Protein AF-A0A914U4P4-F1 (afdb_monomer_lite)

Foldseek 3Di:
DPDCCDPPQVQKFKDWQCQVDVPSVQWDADRVPRDIDGRDDDPDPPDDKDKIKMFIDSDPDDDPVNSPVDDDDPPDPRMDMDIDDPDDCPPPWDWDQDLPPRDIDTPPCCLVPDFFKDWDWDWDADPVPRHTPDIDIDIDGDDDLQFKKKWKAQAAQVVCVVCVVVLQVLLQVLLQVPDPAGKGKDWDRKDADPDPPGRMIMIITFIDGPGGTDTSVVRCVSQDPPPDDRPSSVVSCVVRRGPDMGGSPPCPDDPDPPPDPPDDPVRVVVVVVVVVVVVVVVVVVVVVVVVVVVVVVVVVVVVVVVVPPDDDDPPDDDDDDDDDDD

pLDDT: mean 78.64, std 16.79, range [34.81, 97.69]

Radius of gyration: 44.56 Å; chains: 1; bounding box: 112×74×159 Å

Sequence (326 aa):
AYDADSEPFNNVYYYLLPNCNPETDHYEIDKITGEIYELKSNEISRKSGQVLCVLTSSIPDLSSETLRQTDYDKTNSSMTRFKKDKGISKPNINVFVDPNTAAIRIDPEIIEAPEGIYEIDIQSFYLSNGRHAGNIISQIHRVNDDKKLKFVFDYPLEELGMRIEDFKKSLEEILSANSSGVIRPVFSAPEQYKDKNRRRSAVCFHLAKPNELISLNDSIKLTATKMNSNEKLMSLYQQFEVINIDSCKSEIHLSTTAAASTFSTNTILIVSGILIAILLLFSCIAYTCFVTRYREFLKKQNQKLRDSKPPIEPFSIPQFIDHRRI

Secondary structure (DSSP, 8-state):
---TTSTTTT--EEEE-GGG-TTGGGEEE-TTT--EEE----TT---S--EEEEEEESSSS--HHHHHH----TT-TTEEEEE-----------EEE-TTT--EEE-GGGGGSPSEEEEEEEEEE-TTT--EEEEEEEEEEE--GGG-EEEEESS-HHHHHHHHHHHHHHHHHHHHHTSSS--EEEE---EE---TTS--EEEEEEEEETTEEPPHHHHHHHH-TTSS--HHHHHHHHHTTEEEEEE-----S----SS-----HHHHHHHHHHHHHHHHHHHHHHHHHHHHHHHHHHHHHHHHHHHTPPP---------------

Structure (mmCIF, N/CA/C/O backbone):
data_AF-A0A914U4P4-F1
#
_entry.id   AF-A0A914U4P4-F1
#
loop_
_atom_site.group_PDB
_atom_site.id
_atom_site.type_symbol
_atom_site.label_atom_id
_atom_site.label_alt_id
_atom_site.label_comp_id
_atom_site.label_asym_id
_atom_site.label_entity_id
_atom_site.label_seq_id
_atom_site.pdbx_PDB_ins_code
_atom_site.Cartn_x
_atom_site.Cartn_y
_atom_site.Cartn_z
_atom_site.occupancy
_atom_site.B_iso_or_equiv
_atom_site.auth_seq_id
_atom_site.auth_comp_id
_atom_site.auth_asym_id
_atom_site.auth_atom_id
_atom_site.pdbx_PDB_model_num
ATOM 1 N N . ALA A 1 1 ? 25.482 -39.492 -42.226 1.00 44.19 1 ALA A N 1
ATOM 2 C CA . ALA A 1 1 ? 25.995 -38.363 -41.432 1.00 44.19 1 ALA A CA 1
ATOM 3 C C . ALA A 1 1 ? 25.703 -38.692 -39.979 1.00 44.19 1 ALA A C 1
ATOM 5 O O . ALA A 1 1 ? 24.587 -39.117 -39.713 1.00 44.19 1 ALA A O 1
ATOM 6 N N . TYR A 1 2 ? 26.705 -38.629 -39.101 1.00 41.50 2 TYR A N 1
ATOM 7 C CA . TYR A 1 2 ? 26.477 -38.717 -37.658 1.00 41.50 2 TYR A CA 1
ATOM 8 C C . TYR A 1 2 ? 25.770 -37.427 -37.246 1.00 41.50 2 TYR A C 1
ATOM 10 O O . TYR A 1 2 ? 26.302 -36.347 -37.499 1.00 41.50 2 TYR A O 1
ATOM 18 N N . ASP A 1 3 ? 24.557 -37.550 -36.721 1.00 41.78 3 ASP A N 1
ATOM 19 C CA . ASP A 1 3 ? 23.822 -36.431 -36.149 1.00 41.78 3 ASP A CA 1
ATOM 20 C C . ASP A 1 3 ? 24.464 -36.098 -34.797 1.00 41.78 3 ASP A C 1
ATOM 22 O O . ASP A 1 3 ? 24.485 -36.937 -33.891 1.00 41.78 3 ASP A O 1
ATOM 26 N N . ALA A 1 4 ? 25.069 -34.913 -34.710 1.00 53.41 4 ALA A N 1
ATOM 27 C CA . ALA A 1 4 ? 25.750 -34.432 -33.510 1.00 53.41 4 ALA A CA 1
ATOM 28 C C . ALA A 1 4 ? 24.780 -34.225 -32.331 1.00 53.41 4 ALA A C 1
ATOM 30 O O . ALA A 1 4 ? 25.241 -34.143 -31.196 1.00 53.41 4 ALA A O 1
ATOM 31 N N . ASP A 1 5 ? 23.470 -34.245 -32.601 1.00 57.84 5 ASP A N 1
ATOM 32 C CA . ASP A 1 5 ? 22.387 -34.056 -31.636 1.00 57.84 5 ASP A CA 1
ATOM 33 C C . ASP A 1 5 ? 21.746 -35.401 -31.215 1.00 57.84 5 ASP A C 1
ATOM 35 O O . ASP A 1 5 ? 20.605 -35.464 -30.751 1.00 57.84 5 ASP A O 1
ATOM 39 N N . SER A 1 6 ? 22.457 -36.521 -31.396 1.00 52.91 6 SER A N 1
ATOM 40 C CA . SER A 1 6 ? 22.022 -37.839 -30.903 1.00 52.91 6 SER A CA 1
ATOM 41 C C . SER A 1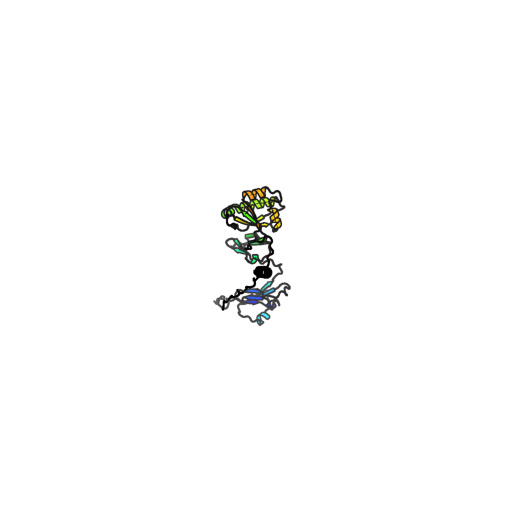 6 ? 22.480 -38.061 -29.457 1.00 52.91 6 SER A C 1
ATOM 43 O O . SER A 1 6 ? 23.588 -37.667 -29.084 1.00 52.91 6 SER A O 1
ATOM 45 N N . GLU A 1 7 ? 21.691 -38.776 -28.644 1.00 51.94 7 GLU A N 1
ATOM 46 C CA . GLU A 1 7 ? 22.181 -39.301 -27.360 1.00 51.94 7 GLU A CA 1
ATOM 47 C C . GLU A 1 7 ? 23.527 -40.037 -27.542 1.00 51.94 7 GLU A C 1
ATOM 49 O O . GLU A 1 7 ? 23.689 -40.792 -28.508 1.00 51.94 7 GLU A O 1
ATOM 54 N N . PRO A 1 8 ? 24.505 -39.841 -26.636 1.00 53.34 8 PRO A N 1
ATOM 55 C CA . PRO A 1 8 ? 24.395 -39.190 -25.323 1.00 53.34 8 PRO A CA 1
ATOM 56 C C . PRO A 1 8 ? 24.711 -37.679 -25.307 1.00 53.34 8 PRO A C 1
ATOM 58 O O . PRO A 1 8 ? 24.751 -37.083 -24.234 1.00 53.34 8 PRO A O 1
ATOM 61 N N . PHE A 1 9 ? 24.950 -37.041 -26.458 1.00 54.88 9 PHE A N 1
ATOM 62 C CA . PHE A 1 9 ? 25.519 -35.684 -26.525 1.00 54.88 9 PHE A CA 1
ATOM 63 C C . PHE A 1 9 ? 24.524 -34.542 -26.254 1.00 54.88 9 PHE A C 1
ATOM 65 O O . PHE A 1 9 ? 24.941 -33.389 -26.172 1.00 54.88 9 PHE A O 1
ATOM 72 N N . ASN A 1 10 ? 23.242 -34.855 -26.032 1.00 62.19 10 ASN A N 1
ATOM 73 C CA . ASN A 1 10 ? 22.203 -33.873 -25.694 1.00 62.19 10 ASN A CA 1
ATOM 74 C C . ASN A 1 10 ? 22.150 -33.493 -24.210 1.00 62.19 10 ASN A C 1
ATOM 76 O O . ASN A 1 10 ? 21.415 -32.577 -23.843 1.00 62.19 10 ASN A O 1
ATOM 80 N N . ASN A 1 11 ? 22.904 -34.179 -23.349 1.00 69.69 11 ASN A N 1
ATOM 81 C CA . ASN A 1 11 ? 22.881 -33.907 -21.918 1.00 69.69 11 ASN A CA 1
ATOM 82 C C . ASN A 1 11 ? 24.040 -32.984 -21.541 1.00 69.69 11 ASN A C 1
ATOM 84 O O . ASN A 1 11 ? 25.203 -33.305 -21.779 1.00 69.69 11 ASN A O 1
ATOM 88 N N . VAL A 1 12 ? 23.719 -31.840 -20.936 1.00 79.06 12 VAL A N 1
ATOM 89 C CA . VAL A 1 12 ? 24.698 -30.899 -20.381 1.00 79.06 12 VAL A CA 1
ATOM 90 C C . VAL A 1 12 ? 24.651 -31.001 -18.862 1.00 79.06 12 VAL A C 1
ATOM 92 O O . VAL A 1 12 ? 23.615 -30.757 -18.252 1.00 79.06 12 VAL A O 1
ATOM 95 N N . TYR A 1 13 ? 25.782 -31.347 -18.256 1.00 82.44 13 TYR A N 1
ATOM 96 C CA . TYR A 1 13 ? 25.954 -31.442 -16.811 1.00 82.44 13 TYR A CA 1
ATOM 97 C C . TYR A 1 13 ? 26.792 -30.271 -16.303 1.00 82.44 13 TYR A C 1
ATOM 99 O O . TYR A 1 13 ? 27.767 -29.868 -16.942 1.00 82.44 13 TYR A O 1
ATOM 107 N N . TYR A 1 14 ? 26.428 -29.751 -15.134 1.00 85.50 14 TYR A N 1
ATOM 108 C CA . TYR A 1 14 ? 27.069 -28.599 -14.506 1.00 85.50 14 TYR A CA 1
ATOM 109 C C . TYR A 1 14 ? 27.846 -29.029 -13.260 1.00 85.50 14 TYR A C 1
ATOM 111 O O . TYR A 1 14 ? 27.333 -29.772 -12.424 1.00 85.50 14 TYR A O 1
ATOM 119 N N . TYR A 1 15 ? 29.076 -28.539 -13.121 1.00 86.75 15 TYR A N 1
ATOM 120 C CA . TYR A 1 15 ? 29.970 -28.875 -12.013 1.00 86.75 15 TYR A CA 1
ATOM 121 C C . TYR A 1 15 ? 30.612 -27.623 -11.421 1.00 86.75 15 TYR A C 1
ATOM 123 O O . TYR A 1 15 ? 31.100 -26.766 -12.158 1.00 86.75 15 TYR A O 1
ATOM 131 N N . LEU A 1 16 ? 30.673 -27.531 -10.090 1.00 87.19 16 LEU A N 1
ATOM 132 C CA . LEU A 1 16 ? 31.463 -26.504 -9.405 1.00 87.19 16 LEU A CA 1
ATOM 133 C C . LEU A 1 16 ? 32.943 -26.881 -9.428 1.00 87.19 16 LEU A C 1
ATOM 135 O O . LEU A 1 16 ? 33.307 -28.013 -9.111 1.00 87.19 16 LEU A O 1
ATOM 139 N N . LEU A 1 17 ? 33.794 -25.918 -9.780 1.00 86.00 17 LEU A N 1
ATOM 140 C CA . LEU A 1 17 ? 35.245 -26.087 -9.765 1.00 86.00 17 LEU A CA 1
ATOM 141 C C . LEU A 1 17 ? 35.817 -25.638 -8.412 1.00 86.00 17 LEU A C 1
ATOM 143 O O . LEU A 1 17 ? 35.896 -24.427 -8.169 1.00 86.00 17 LEU A O 1
ATOM 147 N N . PRO A 1 18 ? 36.269 -26.566 -7.546 1.00 78.69 18 PRO A N 1
ATOM 148 C CA . PRO A 1 18 ? 36.709 -26.230 -6.194 1.00 78.69 18 PRO A CA 1
ATOM 149 C C . PRO A 1 18 ? 37.982 -25.371 -6.158 1.00 78.69 18 PRO A C 1
ATOM 151 O O . PRO A 1 18 ? 38.165 -24.554 -5.259 1.00 78.69 18 PRO A O 1
ATOM 154 N N . ASN A 1 19 ? 38.840 -25.476 -7.177 1.00 77.88 19 ASN A N 1
ATOM 155 C CA . ASN A 1 19 ? 40.105 -24.735 -7.245 1.00 77.88 19 ASN A CA 1
ATOM 156 C C . ASN A 1 19 ? 39.938 -23.239 -7.545 1.00 77.88 19 ASN A C 1
ATOM 158 O O . ASN A 1 19 ? 40.874 -22.461 -7.376 1.00 77.88 19 ASN A O 1
ATOM 162 N N . CYS A 1 20 ? 38.758 -22.812 -7.999 1.00 73.81 20 CYS A N 1
ATOM 163 C CA . CYS A 1 20 ? 38.510 -21.411 -8.328 1.00 73.81 20 CYS A CA 1
ATOM 164 C C . CYS A 1 20 ? 38.365 -20.524 -7.082 1.00 73.81 20 CYS A C 1
ATOM 166 O O . CYS A 1 20 ? 38.704 -19.337 -7.119 1.00 73.81 20 CYS A O 1
ATOM 168 N N . ASN A 1 21 ? 37.864 -21.090 -5.983 1.00 70.75 21 ASN A N 1
ATOM 169 C CA . ASN A 1 21 ? 37.717 -20.415 -4.701 1.00 70.75 21 ASN A CA 1
ATOM 170 C C . ASN A 1 21 ? 37.612 -21.471 -3.582 1.00 70.75 21 ASN A C 1
ATOM 172 O O . ASN A 1 21 ? 36.760 -22.356 -3.686 1.00 70.75 21 ASN A O 1
ATOM 176 N N . PRO A 1 22 ? 38.405 -21.378 -2.498 1.00 62.56 22 PRO A N 1
ATOM 177 C CA . PRO A 1 22 ? 38.317 -22.311 -1.371 1.00 62.56 22 PRO A CA 1
ATOM 178 C C . PRO A 1 22 ? 36.952 -22.321 -0.655 1.00 62.56 22 PRO A C 1
ATOM 180 O O . PRO A 1 22 ? 36.692 -23.239 0.109 1.00 62.56 22 PRO A O 1
ATOM 183 N N . GLU A 1 23 ? 36.071 -21.340 -0.895 1.00 63.94 23 GLU A N 1
ATOM 184 C CA . GLU A 1 23 ? 34.708 -21.286 -0.326 1.00 63.94 23 GLU A CA 1
ATOM 185 C C . GLU A 1 23 ? 33.621 -21.955 -1.202 1.00 63.94 23 GLU A C 1
ATOM 187 O O . GLU A 1 23 ? 32.426 -21.768 -0.974 1.00 63.94 23 GLU A O 1
ATOM 192 N N . THR A 1 24 ? 34.006 -22.720 -2.225 1.00 61.94 24 THR A N 1
ATOM 193 C CA . THR A 1 24 ? 33.074 -23.441 -3.119 1.00 61.94 24 THR A CA 1
ATOM 194 C C . THR A 1 24 ? 32.236 -24.507 -2.411 1.00 61.94 24 THR A C 1
ATOM 196 O O . THR A 1 24 ? 31.136 -24.799 -2.871 1.00 61.94 24 THR A O 1
ATOM 199 N N . ASP A 1 25 ? 32.691 -25.009 -1.260 1.00 65.88 25 ASP A N 1
ATOM 200 C CA . ASP A 1 25 ? 31.989 -26.004 -0.433 1.00 65.88 25 ASP A CA 1
ATOM 201 C C . ASP A 1 25 ? 30.661 -25.491 0.165 1.00 65.88 25 ASP A C 1
ATOM 203 O O . ASP A 1 25 ? 29.884 -26.261 0.727 1.00 65.88 25 ASP A O 1
ATOM 207 N N . HIS A 1 26 ? 30.384 -24.188 0.060 1.00 71.56 26 HIS A N 1
ATOM 208 C CA . HIS A 1 26 ? 29.123 -23.585 0.497 1.00 71.56 26 HIS A CA 1
ATOM 209 C C . HIS A 1 26 ? 28.054 -23.542 -0.592 1.00 71.56 26 HIS A C 1
ATOM 211 O O . HIS A 1 26 ? 27.003 -22.947 -0.370 1.00 71.56 26 HIS A O 1
ATOM 217 N N . TYR A 1 27 ? 28.302 -24.131 -1.759 1.00 76.12 27 TYR A N 1
ATOM 218 C CA . TYR A 1 27 ? 27.395 -24.050 -2.892 1.00 76.12 27 TYR A CA 1
ATOM 219 C C . TYR A 1 27 ? 27.123 -25.428 -3.487 1.00 76.12 27 TYR A C 1
ATOM 221 O O . TYR A 1 27 ? 28.000 -26.287 -3.532 1.00 76.12 27 TYR A O 1
ATOM 229 N N . GLU A 1 28 ? 25.903 -25.621 -3.971 1.00 80.12 28 GLU A N 1
ATOM 230 C CA . GLU A 1 28 ? 25.483 -26.812 -4.704 1.00 80.12 28 GLU A CA 1
ATOM 231 C C . GLU A 1 28 ? 24.822 -26.390 -6.017 1.00 80.12 28 GLU A C 1
ATOM 233 O O . GLU A 1 28 ? 24.199 -25.331 -6.083 1.00 80.12 28 GLU A O 1
ATOM 238 N N . ILE A 1 29 ? 24.982 -27.194 -7.069 1.00 78.81 29 ILE A N 1
ATOM 239 C CA . ILE A 1 29 ? 24.287 -26.991 -8.343 1.00 78.81 29 ILE A CA 1
ATOM 240 C C . ILE A 1 29 ? 23.272 -28.111 -8.513 1.00 78.81 29 ILE A C 1
ATOM 242 O O . ILE A 1 29 ? 23.639 -29.288 -8.445 1.00 78.81 29 ILE A O 1
ATOM 246 N N . ASP A 1 30 ? 22.019 -27.757 -8.780 1.00 73.81 30 ASP A N 1
ATOM 247 C CA . ASP A 1 30 ? 21.035 -28.732 -9.232 1.00 73.81 30 ASP A CA 1
ATOM 248 C C . ASP A 1 30 ? 21.442 -29.244 -10.615 1.00 73.81 30 ASP A C 1
ATOM 250 O O . ASP A 1 30 ? 21.577 -28.505 -11.591 1.00 73.81 30 ASP A O 1
ATOM 254 N N . LYS A 1 31 ? 21.680 -30.553 -10.679 1.00 64.44 31 LYS A N 1
ATOM 255 C CA . LYS A 1 31 ? 22.219 -31.232 -11.859 1.00 64.44 31 LYS A CA 1
ATOM 256 C C . LYS A 1 31 ? 21.252 -31.252 -13.049 1.00 64.44 31 LYS A C 1
ATOM 258 O O . LYS A 1 31 ? 21.687 -31.578 -14.149 1.00 64.44 31 LYS A O 1
ATOM 263 N N . ILE A 1 32 ? 19.969 -30.966 -12.825 1.00 61.66 32 ILE A N 1
ATOM 264 C CA . ILE A 1 32 ? 18.892 -30.972 -13.819 1.00 61.66 32 ILE A CA 1
ATOM 265 C C . ILE A 1 32 ? 18.630 -29.549 -14.319 1.00 61.66 32 ILE A C 1
ATOM 267 O O . ILE A 1 32 ? 18.517 -29.340 -15.525 1.00 61.66 32 ILE A O 1
ATOM 271 N N . THR A 1 33 ? 18.526 -28.573 -13.415 1.00 69.44 33 THR A N 1
ATOM 272 C CA . THR A 1 33 ? 18.166 -27.186 -13.760 1.00 69.44 33 THR A CA 1
ATOM 273 C C . THR A 1 33 ? 19.380 -26.294 -14.016 1.00 69.44 33 THR A C 1
ATOM 275 O O . THR A 1 33 ? 19.262 -25.279 -14.700 1.00 69.44 33 THR A O 1
ATOM 278 N N . GLY A 1 34 ? 20.549 -26.656 -13.478 1.00 65.38 34 GLY A N 1
ATOM 279 C CA . GLY A 1 34 ? 21.745 -25.814 -13.483 1.00 65.38 34 GLY A CA 1
ATOM 280 C C . GLY A 1 34 ? 21.681 -24.648 -12.489 1.00 65.38 34 GLY A C 1
ATOM 281 O O . GLY A 1 34 ? 22.563 -23.786 -12.507 1.00 65.38 34 GLY A O 1
ATOM 282 N N . GLU A 1 35 ? 20.661 -24.595 -11.626 1.00 73.31 35 GLU A N 1
ATOM 283 C CA . GLU A 1 35 ? 20.535 -23.569 -10.589 1.00 73.31 35 GLU A CA 1
ATOM 284 C C . GLU A 1 35 ? 21.564 -23.779 -9.473 1.00 73.31 35 GLU A C 1
ATOM 286 O O . GLU A 1 35 ? 21.835 -24.906 -9.062 1.00 73.31 35 GLU A O 1
ATOM 291 N N . ILE A 1 36 ? 22.140 -22.681 -8.974 1.00 75.56 36 ILE A N 1
ATOM 292 C CA . ILE A 1 36 ? 23.166 -22.696 -7.924 1.00 75.56 36 ILE A CA 1
ATOM 293 C C . ILE A 1 36 ? 22.543 -22.234 -6.606 1.00 75.56 36 ILE A C 1
ATOM 295 O O . ILE A 1 36 ? 22.043 -21.111 -6.520 1.00 75.56 36 ILE A O 1
ATOM 299 N N . TYR A 1 37 ? 22.638 -23.053 -5.562 1.00 78.06 37 TYR A N 1
ATOM 300 C CA . TYR A 1 37 ? 22.127 -22.751 -4.225 1.00 78.06 37 TYR A CA 1
ATOM 301 C C . TYR A 1 37 ? 23.272 -22.567 -3.234 1.00 78.06 37 TYR A C 1
ATOM 303 O O . TYR A 1 37 ? 24.261 -23.295 -3.266 1.00 78.06 37 TYR A O 1
ATOM 311 N N . GLU A 1 38 ? 23.126 -21.600 -2.331 1.00 77.19 38 GLU A N 1
ATOM 312 C CA . GLU A 1 38 ? 24.023 -21.415 -1.188 1.00 77.19 38 GLU A CA 1
ATOM 313 C C . GLU A 1 38 ? 23.544 -22.316 -0.038 1.00 77.19 38 GLU A C 1
ATOM 315 O O . GLU A 1 38 ? 22.431 -22.172 0.475 1.00 77.19 38 GLU A O 1
ATOM 320 N N . LEU A 1 39 ? 24.377 -23.268 0.374 1.00 73.75 39 LEU A N 1
ATOM 321 C CA . LEU A 1 39 ? 24.150 -24.100 1.548 1.00 73.75 39 LEU A CA 1
ATOM 322 C C . LEU A 1 39 ? 24.225 -23.203 2.788 1.00 73.75 39 LEU A C 1
ATOM 324 O O . LEU A 1 39 ? 25.175 -22.435 2.936 1.00 73.75 39 LEU A O 1
ATOM 328 N N . LYS A 1 40 ? 23.221 -23.285 3.677 1.00 59.88 40 LYS A N 1
ATOM 329 C CA . LYS A 1 40 ? 23.094 -22.442 4.883 1.00 59.88 40 LYS A CA 1
ATOM 330 C C . LYS A 1 40 ? 24.426 -22.344 5.639 1.00 59.88 40 LYS A C 1
ATOM 332 O O . LYS A 1 40 ? 24.789 -23.241 6.397 1.00 59.88 40 LYS A O 1
ATOM 337 N N . SER A 1 41 ? 25.134 -21.236 5.441 1.00 54.59 41 SER A N 1
ATOM 338 C CA . SER A 1 41 ? 26.400 -20.955 6.105 1.00 54.59 41 SER A CA 1
ATOM 339 C C . SER A 1 41 ? 26.121 -20.288 7.449 1.00 54.59 41 SER A C 1
ATOM 341 O O . SER A 1 41 ? 25.393 -19.295 7.524 1.00 54.59 41 SER A O 1
ATOM 343 N N . ASN A 1 42 ? 26.681 -20.840 8.529 1.00 52.53 42 ASN A N 1
ATOM 344 C CA . ASN A 1 42 ? 26.695 -20.170 9.827 1.00 52.53 42 ASN A CA 1
ATOM 345 C C . ASN A 1 42 ? 27.395 -18.812 9.650 1.00 52.53 42 ASN A C 1
ATOM 347 O O . ASN A 1 42 ? 28.473 -18.758 9.069 1.00 52.53 42 ASN A O 1
ATOM 351 N N . GLU A 1 43 ? 26.777 -17.736 10.142 1.00 52.91 43 GLU A N 1
ATOM 352 C CA . GLU A 1 43 ? 26.979 -16.309 9.809 1.00 52.91 43 GLU A CA 1
ATOM 353 C C . GLU A 1 43 ? 28.405 -15.696 9.892 1.00 52.91 43 GLU A C 1
ATOM 355 O O . GLU A 1 43 ? 28.553 -14.474 9.879 1.00 52.91 43 GLU A O 1
ATOM 360 N N . ILE A 1 44 ? 29.488 -16.469 9.968 1.00 46.75 44 ILE A N 1
ATOM 361 C CA . ILE A 1 44 ? 30.803 -15.974 10.393 1.00 46.75 44 ILE A CA 1
ATOM 362 C C . ILE A 1 44 ? 31.807 -15.746 9.244 1.00 46.75 44 ILE A C 1
ATOM 364 O O . ILE A 1 44 ? 32.785 -15.029 9.453 1.00 46.75 44 ILE A O 1
ATOM 368 N N . SER A 1 45 ? 31.569 -16.196 8.005 1.00 46.41 45 SER A N 1
ATOM 369 C CA . SER A 1 45 ? 32.504 -15.921 6.888 1.00 46.41 45 SER A CA 1
ATOM 370 C C . SER A 1 45 ? 31.897 -15.103 5.743 1.00 46.41 45 SER A C 1
ATOM 372 O O . SER A 1 45 ? 31.910 -15.494 4.587 1.00 46.41 45 SER A O 1
ATOM 374 N N . ARG A 1 46 ? 31.396 -13.894 6.037 1.00 54.00 46 ARG A N 1
ATOM 375 C CA . ARG A 1 46 ? 31.115 -12.863 5.008 1.00 54.00 46 ARG A CA 1
ATOM 376 C C . ARG A 1 46 ? 32.381 -12.076 4.629 1.00 54.00 46 ARG A C 1
ATOM 378 O O . ARG A 1 46 ? 32.381 -10.836 4.626 1.00 54.00 46 ARG A O 1
ATOM 385 N N . LYS A 1 47 ? 33.495 -12.758 4.346 1.00 47.62 47 LYS A N 1
ATOM 386 C CA . LYS A 1 47 ? 34.731 -12.089 3.907 1.00 47.62 47 LYS A CA 1
ATOM 387 C C . LYS A 1 47 ? 34.830 -12.073 2.376 1.00 47.62 47 LYS A C 1
ATOM 389 O O . LYS A 1 47 ? 34.760 -13.088 1.717 1.00 47.62 47 LYS A O 1
ATOM 394 N N . SER A 1 48 ? 34.929 -10.842 1.862 1.00 50.00 48 SER A N 1
ATOM 395 C CA . SER A 1 48 ? 35.300 -10.393 0.504 1.00 50.00 48 SER A CA 1
ATOM 396 C C . SER A 1 48 ? 34.999 -11.297 -0.705 1.00 50.00 48 SER A C 1
ATOM 398 O O . SER A 1 48 ? 35.724 -12.245 -0.955 1.00 50.00 48 SER A O 1
ATOM 400 N N . GLY A 1 49 ? 34.065 -10.842 -1.554 1.00 58.09 49 GLY A N 1
ATOM 401 C CA . GLY A 1 49 ? 34.039 -11.122 -2.998 1.00 58.09 49 GLY A CA 1
ATOM 402 C C . GLY A 1 49 ? 34.047 -12.600 -3.362 1.00 58.09 49 GLY A C 1
ATOM 403 O O . GLY A 1 49 ? 35.054 -13.101 -3.854 1.00 58.09 49 GLY A O 1
ATOM 404 N N . GLN A 1 50 ? 32.920 -13.276 -3.153 1.00 69.44 50 GLN A N 1
ATOM 405 C CA . GLN A 1 50 ? 32.787 -14.682 -3.509 1.00 69.44 50 GLN A CA 1
ATOM 406 C C . GLN A 1 50 ? 32.787 -14.844 -5.027 1.00 69.44 50 GLN A C 1
ATOM 408 O O . GLN A 1 50 ? 32.043 -14.183 -5.759 1.00 69.44 50 GLN A O 1
ATOM 413 N N . VAL A 1 51 ? 33.673 -15.718 -5.482 1.00 77.44 51 VAL A N 1
ATOM 414 C CA . VAL A 1 51 ? 33.806 -16.116 -6.875 1.00 77.44 51 VAL A CA 1
ATOM 415 C C . VAL A 1 51 ? 33.383 -17.574 -6.978 1.00 77.44 51 VAL A C 1
ATOM 417 O O . VAL A 1 51 ? 33.862 -18.399 -6.204 1.00 77.44 51 VAL A O 1
ATOM 420 N N . LEU A 1 52 ? 32.517 -17.878 -7.938 1.00 84.38 52 LEU A N 1
ATOM 421 C CA . LEU A 1 52 ? 32.126 -19.237 -8.301 1.00 84.38 52 LEU A CA 1
ATOM 422 C C . LEU A 1 52 ? 32.599 -19.517 -9.721 1.00 84.38 52 LEU A C 1
ATOM 424 O O . LEU A 1 52 ? 32.446 -18.666 -10.597 1.00 84.38 52 LEU A O 1
ATOM 428 N N . CYS A 1 53 ? 33.155 -20.700 -9.956 1.00 87.50 53 CYS A N 1
ATOM 429 C CA . CYS A 1 53 ? 33.452 -21.173 -11.301 1.00 87.50 53 CYS A CA 1
ATOM 430 C C . CYS A 1 53 ? 32.675 -22.453 -11.573 1.00 87.50 53 CYS A C 1
ATOM 432 O O . CYS A 1 53 ? 32.682 -23.372 -10.754 1.00 87.50 53 CYS A O 1
ATOM 434 N N . VAL A 1 54 ? 32.034 -22.496 -12.734 1.00 88.94 54 VAL A N 1
ATOM 435 C CA . VAL A 1 54 ? 31.215 -23.616 -13.187 1.00 88.94 54 VAL A CA 1
ATOM 436 C C . VAL A 1 54 ? 31.810 -24.171 -14.472 1.00 88.94 54 VAL A C 1
ATOM 438 O O . VAL A 1 54 ? 32.174 -23.402 -15.361 1.00 88.94 54 VAL A O 1
ATOM 441 N N . LEU A 1 55 ? 31.901 -25.495 -14.555 1.00 89.25 55 LEU A N 1
ATOM 442 C CA . LEU A 1 55 ? 32.241 -26.257 -15.750 1.00 89.25 55 LEU A CA 1
ATOM 443 C C . LEU A 1 55 ? 30.976 -26.928 -16.289 1.00 89.25 55 LEU A C 1
ATOM 445 O O . LEU A 1 55 ? 30.288 -27.629 -15.547 1.00 89.25 55 LEU A O 1
ATOM 449 N N . THR A 1 56 ? 30.706 -26.758 -17.578 1.00 87.81 56 THR A N 1
ATOM 450 C CA . THR A 1 56 ? 29.717 -27.542 -18.316 1.00 87.81 56 THR A CA 1
ATOM 451 C C . THR A 1 56 ? 30.402 -28.694 -19.045 1.00 87.81 56 THR A C 1
ATOM 453 O O . THR A 1 56 ? 31.464 -28.534 -19.646 1.00 87.81 56 THR A O 1
ATOM 456 N N . SER A 1 57 ? 29.827 -29.889 -18.977 1.00 86.25 57 SER A N 1
ATOM 457 C CA . SER A 1 57 ? 30.372 -31.074 -19.644 1.00 86.25 57 SER A CA 1
ATOM 458 C C . SER A 1 57 ? 29.250 -31.981 -20.122 1.00 86.25 57 SER A C 1
ATOM 460 O O . SER A 1 57 ? 28.218 -32.086 -19.468 1.00 86.25 57 SER A O 1
ATOM 462 N N . SER A 1 58 ? 29.462 -32.667 -21.243 1.00 82.94 58 SER A N 1
ATOM 463 C CA . SER A 1 58 ? 28.568 -33.730 -21.719 1.00 82.94 58 SER A CA 1
ATOM 464 C C . SER A 1 58 ? 28.793 -35.067 -21.007 1.00 82.94 58 SER A C 1
ATOM 466 O O . SER A 1 58 ? 28.050 -36.022 -21.213 1.00 82.94 58 SER A O 1
ATOM 468 N N . ILE A 1 59 ? 29.827 -35.150 -20.164 1.00 84.25 59 ILE A N 1
ATOM 469 C CA . ILE A 1 59 ? 30.165 -36.350 -19.403 1.00 84.25 59 ILE A CA 1
ATOM 470 C C . ILE A 1 59 ? 29.425 -36.298 -18.058 1.00 84.25 59 ILE A C 1
ATOM 472 O O . ILE A 1 59 ? 29.689 -35.374 -17.276 1.00 84.25 59 ILE A O 1
ATOM 476 N N . PRO A 1 60 ? 28.527 -37.256 -17.763 1.00 84.25 60 PRO A N 1
ATOM 477 C CA . PRO A 1 60 ? 27.931 -37.390 -16.439 1.00 84.25 60 PRO A CA 1
ATOM 478 C C . PRO A 1 60 ? 28.961 -37.864 -15.408 1.00 84.25 60 PRO A C 1
ATOM 480 O O . PRO A 1 60 ? 29.949 -38.512 -15.747 1.00 84.25 60 PRO A O 1
ATOM 483 N N . ASP A 1 61 ? 28.692 -37.566 -14.138 1.00 84.44 61 ASP A N 1
ATOM 484 C CA . ASP A 1 61 ? 29.408 -38.095 -12.973 1.00 84.44 61 ASP A CA 1
ATOM 485 C C . ASP A 1 61 ? 30.937 -37.920 -13.005 1.00 84.44 61 ASP A C 1
ATOM 487 O O . ASP A 1 61 ? 31.695 -38.817 -12.625 1.00 84.44 61 ASP A O 1
ATOM 491 N N . LEU A 1 62 ? 31.412 -36.734 -13.414 1.00 85.62 62 LEU A N 1
ATOM 492 C CA . LEU A 1 62 ? 32.826 -36.379 -13.264 1.00 85.62 62 LEU A CA 1
ATOM 493 C C . LEU A 1 62 ? 33.274 -36.562 -11.807 1.00 85.62 62 LEU A C 1
ATOM 495 O O . LEU A 1 62 ? 32.658 -36.042 -10.873 1.00 85.62 62 LEU A O 1
ATOM 499 N N . SER A 1 63 ? 34.373 -37.296 -11.618 1.00 87.12 63 SER A N 1
ATOM 500 C CA . SER A 1 63 ? 34.886 -37.584 -10.281 1.00 87.12 63 SER A CA 1
ATOM 501 C C . SER A 1 63 ? 35.336 -36.303 -9.572 1.00 87.12 63 SER A C 1
ATOM 503 O O . SER A 1 63 ? 35.880 -35.381 -10.189 1.00 87.12 63 SER A O 1
ATOM 505 N N . SER A 1 64 ? 35.177 -36.259 -8.247 1.00 81.62 64 SER A N 1
ATOM 506 C CA . SER A 1 64 ? 35.656 -35.130 -7.441 1.00 81.62 64 SER A CA 1
ATOM 507 C C . SER A 1 64 ? 37.168 -34.913 -7.569 1.00 81.62 64 SER A C 1
ATOM 509 O O . SER A 1 64 ? 37.633 -33.789 -7.413 1.00 81.62 64 SER A O 1
ATOM 511 N N . GLU A 1 65 ? 37.937 -35.962 -7.872 1.00 85.62 65 GLU A N 1
ATOM 512 C CA . GLU A 1 65 ? 39.376 -35.865 -8.128 1.00 85.62 65 GLU A CA 1
ATOM 513 C C . GLU A 1 65 ? 39.663 -35.140 -9.448 1.00 85.62 65 GLU A C 1
ATOM 515 O O . GLU A 1 65 ? 40.480 -34.221 -9.475 1.00 85.62 65 GLU A O 1
ATOM 520 N N . THR A 1 66 ? 38.922 -35.461 -10.513 1.00 86.56 66 THR A N 1
ATOM 521 C CA . THR A 1 66 ? 39.011 -34.759 -11.803 1.00 86.56 66 THR A CA 1
ATOM 522 C C . THR A 1 66 ? 38.677 -33.275 -11.650 1.00 86.56 66 THR A C 1
ATOM 524 O O . THR A 1 66 ? 39.413 -32.422 -12.144 1.00 86.56 66 THR A O 1
ATOM 527 N N . LEU A 1 67 ? 37.614 -32.944 -10.911 1.00 84.69 67 LEU A N 1
ATOM 528 C CA . LEU A 1 67 ? 37.219 -31.551 -10.665 1.00 84.69 67 LEU A CA 1
ATOM 529 C C . LEU A 1 67 ? 38.260 -30.783 -9.833 1.00 84.69 67 LEU A C 1
ATOM 531 O O . LEU A 1 67 ? 38.496 -29.608 -10.091 1.00 84.69 67 LEU A O 1
ATOM 535 N N . ARG A 1 68 ? 38.930 -31.446 -8.880 1.00 83.94 68 ARG A N 1
ATOM 536 C CA . ARG A 1 68 ? 40.032 -30.875 -8.077 1.00 83.94 68 ARG A CA 1
ATOM 537 C C . ARG A 1 68 ? 41.346 -30.715 -8.839 1.00 83.94 68 ARG A C 1
ATOM 539 O O . ARG A 1 68 ? 42.229 -30.009 -8.369 1.00 83.94 68 ARG A O 1
ATOM 546 N N . GLN A 1 69 ? 41.505 -31.374 -9.980 1.00 86.38 69 GLN A N 1
ATOM 547 C CA . GLN A 1 69 ? 42.663 -31.199 -10.865 1.00 86.38 69 GLN A CA 1
ATOM 548 C C . GLN A 1 69 ? 42.367 -30.232 -12.019 1.00 86.38 69 GLN A C 1
ATOM 550 O O . GLN A 1 69 ? 43.263 -29.897 -12.789 1.00 86.38 69 GLN A O 1
ATOM 555 N N . THR A 1 70 ? 41.115 -29.788 -12.147 1.00 87.75 70 THR A N 1
ATOM 556 C CA . THR A 1 70 ? 40.681 -28.888 -13.212 1.00 87.75 70 THR A CA 1
ATOM 557 C C . THR A 1 70 ? 40.726 -27.449 -12.719 1.00 87.75 70 THR A C 1
ATOM 559 O O . THR A 1 70 ? 39.878 -27.010 -11.939 1.00 87.75 70 THR A O 1
ATOM 562 N N . ASP A 1 71 ? 41.708 -26.697 -13.207 1.00 88.25 71 ASP A N 1
ATOM 563 C CA . ASP A 1 71 ? 41.787 -25.262 -12.965 1.00 88.25 71 ASP A CA 1
ATOM 564 C C . ASP A 1 71 ? 40.870 -24.494 -13.918 1.00 88.25 71 ASP A C 1
ATOM 566 O O . ASP A 1 71 ? 40.643 -24.884 -15.065 1.00 88.25 71 ASP A O 1
ATOM 570 N N . TYR A 1 72 ? 40.335 -23.373 -13.433 1.00 88.00 72 TYR A N 1
ATOM 571 C CA . TYR A 1 72 ? 39.515 -22.500 -14.260 1.00 88.00 72 TYR A CA 1
ATOM 572 C C . TYR A 1 72 ? 40.351 -21.872 -15.381 1.00 88.00 72 TYR A C 1
ATOM 574 O O . TYR A 1 72 ? 41.302 -21.128 -15.124 1.00 88.00 72 TYR A O 1
ATOM 582 N N . ASP A 1 73 ? 39.921 -22.090 -16.619 1.00 87.75 73 ASP A N 1
ATOM 583 C CA . ASP A 1 73 ? 40.485 -21.475 -17.811 1.00 87.75 73 ASP A CA 1
ATOM 584 C C . ASP A 1 73 ? 39.465 -20.532 -18.455 1.00 87.75 73 ASP A C 1
ATOM 586 O O . ASP A 1 73 ? 38.445 -20.951 -18.998 1.00 87.75 73 ASP A O 1
ATOM 590 N N . LYS A 1 74 ? 39.774 -19.231 -18.449 1.00 85.81 74 LYS A N 1
ATOM 591 C CA . LYS A 1 74 ? 38.932 -18.190 -19.063 1.00 85.81 74 LYS A CA 1
ATOM 592 C C . LYS A 1 74 ? 38.772 -18.333 -20.582 1.00 85.81 74 LYS A C 1
ATOM 594 O O . LYS A 1 74 ? 37.937 -17.640 -21.154 1.00 85.81 74 LYS A O 1
ATOM 599 N N . THR A 1 75 ? 39.638 -19.104 -21.239 1.00 85.69 75 THR A N 1
ATOM 600 C CA . THR A 1 75 ? 39.599 -19.334 -22.689 1.00 85.69 75 THR A CA 1
ATOM 601 C C . THR A 1 75 ? 38.770 -20.559 -23.063 1.00 85.69 75 THR A C 1
ATOM 603 O O . THR A 1 75 ? 38.415 -20.719 -24.229 1.00 85.69 75 THR A O 1
ATOM 606 N N . ASN A 1 76 ? 38.401 -21.383 -22.079 1.00 86.44 76 ASN A N 1
ATOM 607 C CA . ASN A 1 76 ? 37.533 -22.529 -22.273 1.00 86.44 76 ASN A CA 1
ATOM 608 C C . ASN A 1 76 ? 36.064 -22.080 -22.266 1.00 86.44 76 ASN A C 1
ATOM 610 O O . ASN A 1 76 ? 35.542 -21.640 -21.244 1.00 86.44 76 ASN A O 1
ATOM 614 N N . SER A 1 77 ? 35.382 -22.215 -23.406 1.00 84.88 77 SER A N 1
ATOM 615 C CA . SER A 1 77 ? 33.973 -21.824 -23.568 1.00 84.88 77 SER A CA 1
ATOM 616 C C . SER A 1 77 ? 33.003 -22.608 -22.683 1.00 84.88 77 SER A C 1
ATOM 618 O O . SER A 1 77 ? 31.884 -22.155 -22.461 1.00 84.88 77 SER A O 1
ATOM 620 N N . SER A 1 78 ? 33.420 -23.769 -22.177 1.00 85.94 78 SER A N 1
ATOM 621 C CA . SER A 1 78 ? 32.636 -24.587 -21.251 1.00 85.94 78 SER A CA 1
ATOM 622 C C . SER A 1 78 ? 32.808 -24.169 -19.788 1.00 85.94 78 SER A C 1
ATOM 624 O O . SER A 1 78 ? 32.246 -24.799 -18.897 1.00 85.94 78 SER A O 1
ATOM 626 N N . MET A 1 79 ? 33.592 -23.125 -19.499 1.00 89.44 79 MET A N 1
ATOM 627 C CA . MET A 1 79 ? 33.818 -22.632 -18.143 1.00 89.44 79 MET A CA 1
ATOM 628 C C . MET A 1 79 ? 33.274 -21.213 -17.976 1.00 89.44 79 MET A C 1
ATOM 630 O O . MET A 1 79 ? 33.530 -20.329 -18.787 1.00 89.44 79 MET A O 1
ATOM 634 N N . THR A 1 80 ? 32.537 -20.969 -16.893 1.00 86.19 80 THR A N 1
ATOM 635 C CA . THR A 1 80 ? 31.980 -19.646 -16.566 1.00 86.19 80 THR A CA 1
ATOM 636 C C . THR A 1 80 ? 32.342 -19.247 -15.142 1.00 86.19 80 THR A C 1
ATOM 638 O O . THR A 1 80 ? 32.249 -20.057 -14.222 1.00 86.19 80 THR A O 1
ATOM 641 N N . ARG A 1 81 ? 32.743 -17.984 -14.952 1.00 85.38 81 ARG A N 1
ATOM 642 C CA . ARG A 1 81 ? 33.087 -17.406 -13.646 1.00 85.38 81 ARG A CA 1
ATOM 643 C C . ARG A 1 81 ? 32.062 -16.358 -13.224 1.00 85.38 81 ARG A C 1
ATOM 645 O O . ARG A 1 81 ? 31.950 -15.312 -13.857 1.00 85.38 81 ARG A O 1
ATOM 652 N N . PHE A 1 82 ? 31.391 -16.598 -12.104 1.00 80.69 82 PHE A N 1
ATOM 653 C CA . PHE A 1 82 ? 30.474 -15.664 -11.459 1.00 80.69 82 PHE A CA 1
ATOM 654 C C . PHE A 1 82 ? 31.185 -14.941 -10.320 1.00 80.69 82 PHE A C 1
ATOM 656 O O . PHE A 1 82 ? 31.881 -15.557 -9.513 1.00 80.69 82 PHE A O 1
ATOM 663 N N . LYS A 1 83 ? 31.010 -13.624 -10.237 1.00 77.62 83 LYS A N 1
ATOM 664 C CA . LYS A 1 83 ? 31.524 -12.811 -9.136 1.00 77.62 83 LYS A CA 1
ATOM 665 C C . LYS A 1 83 ? 30.350 -12.134 -8.442 1.00 77.62 83 LYS A C 1
ATOM 667 O O . LYS A 1 83 ? 29.663 -11.319 -9.051 1.00 77.62 83 LYS A O 1
ATOM 672 N N . LYS A 1 84 ? 30.134 -12.456 -7.167 1.00 64.12 84 LYS A N 1
ATOM 673 C CA . LYS A 1 84 ? 29.146 -11.776 -6.325 1.00 64.12 84 LYS A CA 1
ATOM 674 C C . LYS A 1 84 ? 29.772 -10.468 -5.840 1.00 64.12 84 LYS A C 1
ATOM 676 O O . LYS A 1 84 ? 30.598 -10.464 -4.924 1.00 64.12 84 LYS A O 1
ATOM 681 N N . ASP A 1 85 ? 29.443 -9.359 -6.499 1.00 52.44 85 ASP A N 1
ATOM 682 C CA . ASP A 1 85 ? 29.896 -8.040 -6.056 1.00 52.44 85 ASP A CA 1
ATOM 683 C C . ASP A 1 85 ? 29.188 -7.644 -4.747 1.00 52.44 85 ASP A C 1
ATOM 685 O O . ASP A 1 85 ? 27.992 -7.875 -4.559 1.00 52.44 85 ASP A O 1
ATOM 689 N N . LYS A 1 86 ? 29.945 -7.034 -3.821 1.00 50.72 86 LYS A N 1
ATOM 690 C CA . LYS A 1 86 ? 29.418 -6.414 -2.594 1.00 50.72 86 LYS A CA 1
ATOM 691 C C . LYS A 1 86 ? 28.623 -5.154 -2.959 1.00 50.72 86 LYS A C 1
ATOM 693 O O . LYS A 1 86 ? 29.096 -4.037 -2.770 1.00 50.72 86 LYS A O 1
ATOM 698 N N . GLY A 1 87 ? 27.416 -5.325 -3.478 1.00 39.31 87 GLY A N 1
ATOM 699 C CA . GLY A 1 87 ? 26.392 -4.293 -3.414 1.00 39.31 87 GLY A CA 1
ATOM 700 C C . GLY A 1 87 ? 25.717 -4.361 -2.051 1.00 39.31 87 GLY A C 1
ATOM 701 O O . GLY A 1 87 ? 25.384 -5.451 -1.589 1.00 39.31 87 GLY A O 1
ATOM 702 N N . ILE A 1 88 ? 25.520 -3.212 -1.397 1.00 39.81 88 ILE A N 1
ATOM 703 C CA . ILE A 1 88 ? 24.500 -3.052 -0.349 1.00 39.81 88 ILE A CA 1
ATOM 704 C C . ILE A 1 88 ? 23.268 -3.806 -0.840 1.00 39.81 88 ILE A C 1
ATOM 706 O O . ILE A 1 88 ? 22.854 -3.557 -1.971 1.00 39.81 88 ILE A O 1
ATOM 710 N N . SER A 1 89 ? 22.766 -4.751 -0.041 1.00 40.59 89 SER A N 1
ATOM 711 C CA . SER A 1 89 ? 21.589 -5.557 -0.357 1.00 40.59 89 SER A CA 1
ATOM 712 C C . SER A 1 89 ? 20.427 -4.626 -0.687 1.00 40.59 89 SER A C 1
ATOM 714 O O . SER A 1 89 ? 19.659 -4.241 0.192 1.00 40.59 89 SER A O 1
ATOM 716 N N . LYS A 1 90 ? 20.309 -4.236 -1.959 1.00 48.00 90 LYS A N 1
ATOM 717 C CA . LYS A 1 90 ? 19.039 -3.820 -2.519 1.00 48.00 90 LYS A CA 1
ATOM 718 C C . LYS A 1 90 ? 18.144 -5.035 -2.298 1.00 48.00 90 LYS A C 1
ATOM 720 O O . LYS A 1 90 ? 18.582 -6.136 -2.644 1.00 48.00 90 LYS A O 1
ATOM 725 N N . PRO A 1 91 ? 16.979 -4.887 -1.648 1.00 52.44 91 PRO A N 1
ATOM 726 C CA . PRO A 1 91 ? 16.033 -5.990 -1.593 1.00 52.44 91 PRO A CA 1
ATOM 727 C C . PRO A 1 91 ? 15.865 -6.488 -3.027 1.00 52.44 91 PRO A C 1
ATOM 729 O O . PRO A 1 91 ? 15.715 -5.676 -3.946 1.00 52.44 91 PRO A O 1
ATOM 732 N N . ASN A 1 92 ? 16.024 -7.794 -3.227 1.00 55.34 92 ASN A N 1
ATOM 733 C CA . ASN A 1 92 ? 15.941 -8.395 -4.548 1.00 55.34 92 ASN A CA 1
ATOM 734 C C . ASN A 1 92 ? 14.455 -8.451 -4.913 1.00 55.34 92 ASN A C 1
ATOM 736 O O . ASN A 1 92 ? 13.792 -9.466 -4.752 1.00 55.34 92 ASN A O 1
ATOM 740 N N . ILE A 1 93 ? 13.893 -7.294 -5.258 1.00 64.06 93 ILE A N 1
ATOM 741 C CA . ILE A 1 93 ? 12.503 -7.178 -5.669 1.00 64.06 93 ILE A CA 1
ATOM 742 C C . ILE A 1 93 ? 12.466 -7.696 -7.098 1.00 64.06 93 ILE A C 1
ATOM 744 O O . ILE A 1 93 ? 12.859 -6.984 -8.024 1.00 64.06 93 ILE A O 1
ATOM 748 N N . ASN A 1 94 ? 12.018 -8.937 -7.280 1.00 71.88 94 ASN A N 1
ATOM 749 C CA . ASN A 1 94 ? 11.795 -9.448 -8.622 1.00 71.88 94 ASN A CA 1
ATOM 750 C C . ASN A 1 94 ? 10.583 -8.717 -9.209 1.00 71.88 94 ASN A C 1
ATOM 752 O O . ASN A 1 94 ? 9.475 -8.731 -8.665 1.00 71.88 94 ASN A O 1
ATOM 756 N N . VAL A 1 95 ? 10.816 -8.025 -10.318 1.00 71.44 95 VAL A N 1
ATOM 757 C CA . VAL A 1 95 ? 9.785 -7.324 -11.075 1.00 71.44 95 VAL A CA 1
ATOM 758 C C . VAL A 1 95 ? 9.683 -8.014 -12.422 1.00 71.44 95 VAL A C 1
ATOM 760 O O . VAL A 1 95 ? 10.655 -8.089 -13.169 1.00 71.44 95 VAL A O 1
ATOM 763 N N . PHE A 1 96 ? 8.497 -8.512 -12.734 1.00 78.94 96 PHE A N 1
ATOM 764 C CA . PHE A 1 96 ? 8.195 -9.170 -13.992 1.00 78.94 96 PHE A CA 1
ATOM 765 C C . PHE A 1 96 ? 7.378 -8.219 -14.854 1.00 78.94 96 PHE A C 1
ATOM 767 O O . PHE A 1 96 ? 6.382 -7.662 -14.398 1.00 78.94 96 PHE A O 1
ATOM 774 N N . VAL A 1 97 ? 7.774 -8.042 -16.109 1.00 78.44 97 VAL A N 1
ATOM 775 C CA . VAL A 1 97 ? 7.006 -7.258 -17.078 1.00 78.44 97 VAL A CA 1
ATOM 776 C C . VAL A 1 97 ? 6.447 -8.220 -18.111 1.00 78.44 97 VAL A C 1
ATOM 778 O O . VAL A 1 97 ? 7.195 -8.957 -18.749 1.00 78.44 97 VAL A O 1
ATOM 781 N N . ASP A 1 98 ? 5.126 -8.235 -18.259 1.00 77.38 98 ASP A N 1
ATOM 782 C CA . ASP A 1 98 ? 4.471 -9.015 -19.302 1.00 77.38 98 ASP A CA 1
ATOM 783 C C . ASP A 1 98 ? 4.822 -8.415 -20.679 1.00 77.38 98 ASP A C 1
ATOM 785 O O . ASP A 1 98 ? 4.524 -7.242 -20.926 1.00 77.38 98 ASP A O 1
ATOM 789 N N . PRO A 1 99 ? 5.448 -9.183 -21.589 1.00 73.00 99 PRO A N 1
ATOM 790 C CA . PRO A 1 99 ? 5.966 -8.647 -22.846 1.00 73.00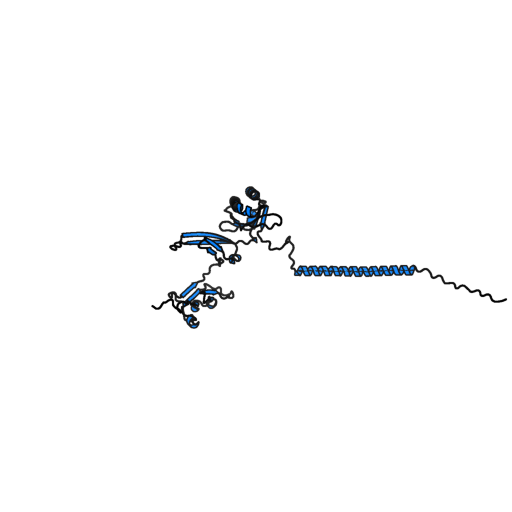 99 PRO A CA 1
ATOM 791 C C . PRO A 1 99 ? 4.871 -8.217 -23.834 1.00 73.00 99 PRO A C 1
ATOM 793 O O . PRO A 1 99 ? 5.166 -7.478 -24.770 1.00 73.00 99 PRO A O 1
ATOM 796 N N . ASN A 1 100 ? 3.621 -8.654 -23.644 1.00 73.88 100 ASN A N 1
ATOM 797 C CA . ASN A 1 100 ? 2.510 -8.364 -24.555 1.00 73.88 100 ASN A CA 1
ATOM 798 C C . ASN A 1 100 ? 1.618 -7.227 -24.046 1.00 73.88 100 ASN A C 1
ATOM 800 O O . ASN A 1 100 ? 1.080 -6.459 -24.838 1.00 73.88 100 ASN A O 1
ATOM 804 N N . THR A 1 101 ? 1.438 -7.130 -22.728 1.00 79.19 101 THR A N 1
ATOM 805 C CA . THR A 1 101 ? 0.550 -6.136 -22.098 1.00 79.19 101 THR A CA 1
ATOM 806 C C . THR A 1 101 ? 1.301 -4.988 -21.433 1.00 79.19 101 THR A C 1
ATOM 808 O O . THR A 1 101 ? 0.672 -4.015 -21.023 1.00 79.19 101 THR A O 1
ATOM 811 N N . ALA A 1 102 ? 2.626 -5.107 -21.291 1.00 74.50 102 ALA A N 1
ATOM 812 C CA . ALA A 1 102 ? 3.458 -4.242 -20.455 1.00 74.50 102 ALA A CA 1
ATOM 813 C C . ALA A 1 102 ? 2.997 -4.187 -18.983 1.00 74.50 102 ALA A C 1
ATOM 815 O O . ALA A 1 102 ? 3.361 -3.271 -18.245 1.00 74.50 102 ALA A O 1
ATOM 816 N N . ALA A 1 103 ? 2.200 -5.166 -18.537 1.00 76.44 103 ALA A N 1
ATOM 817 C CA . ALA A 1 103 ? 1.752 -5.241 -17.158 1.00 76.44 103 ALA A CA 1
ATOM 818 C C . ALA A 1 103 ? 2.934 -5.581 -16.245 1.00 76.44 103 ALA A C 1
ATOM 820 O O . ALA A 1 103 ? 3.601 -6.602 -16.419 1.00 76.44 103 ALA A O 1
ATOM 821 N N . ILE A 1 104 ? 3.163 -4.730 -15.249 1.00 79.00 104 ILE A N 1
ATOM 822 C CA . ILE A 1 104 ? 4.203 -4.920 -14.242 1.00 79.00 104 ILE A CA 1
ATOM 823 C C . ILE A 1 104 ? 3.618 -5.766 -13.111 1.00 79.00 104 ILE A C 1
ATOM 825 O O . ILE A 1 104 ? 2.614 -5.400 -12.500 1.00 79.00 104 ILE A O 1
ATOM 829 N N . ARG A 1 105 ? 4.254 -6.897 -12.823 1.00 81.94 105 ARG A N 1
ATOM 830 C CA . ARG A 1 105 ? 3.966 -7.765 -11.683 1.00 81.94 105 ARG A CA 1
ATOM 831 C C . ARG A 1 105 ? 5.154 -7.730 -10.742 1.00 81.94 105 ARG A C 1
ATOM 833 O O . ARG A 1 105 ? 6.301 -7.776 -11.173 1.00 81.94 105 ARG A O 1
ATOM 840 N N . ILE A 1 106 ? 4.868 -7.638 -9.457 1.00 78.12 106 ILE A N 1
ATOM 841 C CA . ILE A 1 106 ? 5.884 -7.541 -8.417 1.00 78.12 106 ILE A CA 1
ATOM 842 C C . ILE A 1 106 ? 5.812 -8.825 -7.605 1.00 78.12 106 ILE A C 1
ATOM 844 O O . ILE A 1 106 ? 4.714 -9.282 -7.278 1.00 78.12 106 ILE A O 1
ATOM 848 N N . ASP A 1 107 ? 6.970 -9.401 -7.310 1.00 77.38 107 ASP A N 1
ATOM 849 C CA . ASP A 1 107 ? 7.092 -10.560 -6.437 1.00 77.38 107 ASP A CA 1
ATOM 850 C C . ASP A 1 107 ? 6.455 -10.280 -5.063 1.00 77.38 107 ASP A C 1
ATOM 852 O O . ASP A 1 107 ? 6.767 -9.251 -4.447 1.00 77.38 107 ASP A O 1
ATOM 856 N N . PRO A 1 108 ? 5.563 -11.157 -4.568 1.00 67.38 108 PRO A N 1
ATOM 857 C CA . PRO A 1 108 ? 4.992 -11.046 -3.230 1.00 67.38 108 PRO A CA 1
ATOM 858 C C . PRO A 1 108 ? 6.032 -10.896 -2.109 1.00 67.38 108 PRO A C 1
ATOM 860 O O . PRO A 1 108 ? 5.712 -10.299 -1.080 1.00 67.38 108 PRO A O 1
ATOM 863 N N . GLU A 1 109 ? 7.273 -11.357 -2.297 1.00 67.94 109 GLU A N 1
ATOM 864 C CA . GLU A 1 109 ? 8.363 -11.184 -1.323 1.00 67.94 109 GLU A CA 1
ATOM 865 C C . GLU A 1 109 ? 8.709 -9.704 -1.040 1.00 67.94 109 GLU A C 1
ATOM 867 O O . GLU A 1 109 ? 9.294 -9.389 -0.002 1.00 67.94 109 GLU A O 1
ATOM 872 N N . ILE A 1 110 ? 8.241 -8.749 -1.864 1.00 70.50 110 ILE A N 1
ATOM 873 C CA . ILE A 1 110 ? 8.321 -7.306 -1.560 1.00 70.50 110 ILE A CA 1
ATOM 874 C C . ILE A 1 110 ? 7.630 -6.930 -0.235 1.00 70.50 110 ILE A C 1
ATOM 876 O O . ILE A 1 110 ? 7.879 -5.859 0.326 1.00 70.50 110 ILE A O 1
ATOM 880 N N . ILE A 1 111 ? 6.750 -7.783 0.299 1.00 66.25 111 ILE A N 1
ATOM 881 C CA . ILE A 1 111 ? 6.125 -7.557 1.606 1.00 66.25 111 ILE A CA 1
ATOM 882 C C . ILE A 1 111 ? 7.190 -7.460 2.710 1.00 66.25 111 ILE A C 1
ATOM 884 O O . ILE A 1 111 ? 7.019 -6.647 3.620 1.00 66.25 111 ILE A O 1
ATOM 888 N N . GLU A 1 112 ? 8.299 -8.194 2.601 1.00 71.31 112 GLU A N 1
ATOM 889 C CA . GLU A 1 112 ? 9.401 -8.177 3.575 1.00 71.31 112 GLU A CA 1
ATOM 890 C C . GLU A 1 112 ? 10.437 -7.074 3.303 1.00 71.31 112 GLU A C 1
ATOM 892 O O . GLU A 1 112 ? 11.293 -6.791 4.146 1.00 71.31 112 GLU A O 1
ATOM 897 N N . ALA A 1 113 ? 10.356 -6.414 2.144 1.00 74.31 113 ALA A N 1
ATOM 898 C CA . ALA A 1 113 ? 11.248 -5.318 1.796 1.00 74.31 113 ALA A CA 1
ATOM 899 C C . ALA A 1 113 ? 11.019 -4.096 2.710 1.00 74.31 113 ALA A C 1
ATOM 901 O O . ALA A 1 113 ? 9.886 -3.833 3.136 1.00 74.31 113 ALA A O 1
ATOM 902 N N . PRO A 1 114 ? 12.073 -3.304 2.993 1.00 82.44 114 PRO A N 1
ATOM 903 C CA . PRO A 1 114 ? 11.923 -2.075 3.757 1.00 82.44 114 PRO A CA 1
ATOM 904 C C . PRO A 1 114 ? 10.948 -1.113 3.069 1.00 82.44 114 PRO A C 1
ATOM 906 O O . PRO A 1 114 ? 10.754 -1.125 1.852 1.00 82.44 114 PRO A O 1
ATOM 909 N N . GLU A 1 115 ? 10.312 -0.252 3.849 1.00 84.75 115 GLU A N 1
ATOM 910 C CA . GLU A 1 115 ? 9.442 0.770 3.277 1.00 84.75 115 GLU A CA 1
ATOM 911 C C . GLU A 1 115 ? 10.251 1.800 2.492 1.00 84.75 115 GLU A C 1
ATOM 913 O O . GLU A 1 115 ? 11.363 2.167 2.878 1.00 84.75 115 GLU A O 1
ATOM 918 N N . GLY A 1 116 ? 9.680 2.292 1.398 1.00 86.88 116 GLY A N 1
ATOM 919 C CA . GLY A 1 116 ? 10.364 3.244 0.538 1.00 86.88 116 GLY A CA 1
ATOM 920 C C . GLY A 1 116 ? 9.743 3.380 -0.842 1.00 86.88 116 GLY A C 1
ATOM 921 O O . GLY A 1 116 ? 8.711 2.781 -1.156 1.00 86.88 116 GLY A O 1
ATOM 922 N N . ILE A 1 117 ? 10.404 4.198 -1.655 1.00 86.81 117 ILE A N 1
ATOM 923 C CA . ILE A 1 117 ? 10.135 4.333 -3.083 1.00 86.81 117 ILE A CA 1
ATOM 924 C C . ILE A 1 117 ? 11.250 3.594 -3.818 1.00 86.81 117 ILE A C 1
ATOM 926 O O . ILE A 1 117 ? 12.432 3.847 -3.587 1.00 86.81 117 ILE A O 1
ATOM 930 N N . TYR A 1 118 ? 10.855 2.672 -4.681 1.00 84.81 118 TYR A N 1
ATOM 931 C CA . TYR A 1 118 ? 11.730 1.861 -5.506 1.00 84.81 118 TYR A CA 1
ATOM 932 C C . TYR A 1 118 ? 11.573 2.295 -6.953 1.00 84.81 118 TYR A C 1
ATOM 934 O O . TYR A 1 118 ? 10.475 2.243 -7.501 1.00 84.81 118 TYR A O 1
ATOM 942 N N . GLU A 1 119 ? 12.667 2.721 -7.569 1.00 83.88 119 GLU A N 1
ATOM 943 C CA . GLU A 1 119 ? 12.690 3.046 -8.990 1.00 83.88 119 GLU A CA 1
ATOM 944 C C . GLU A 1 119 ? 13.016 1.795 -9.802 1.00 83.88 119 GLU A C 1
ATOM 946 O O . GLU A 1 119 ? 13.992 1.095 -9.522 1.00 83.88 119 GLU A O 1
ATOM 951 N N . ILE A 1 120 ? 12.191 1.524 -10.808 1.00 80.69 120 ILE A N 1
ATOM 952 C CA . ILE A 1 120 ? 12.421 0.487 -11.805 1.00 80.69 120 ILE A CA 1
ATOM 953 C C . ILE A 1 120 ? 12.720 1.170 -13.128 1.00 80.69 120 ILE A C 1
ATOM 955 O O . ILE A 1 120 ? 11.906 1.942 -13.631 1.00 80.69 120 ILE A O 1
ATOM 959 N N . ASP A 1 121 ? 13.864 0.832 -13.704 1.00 81.88 121 ASP A N 1
ATOM 960 C CA . ASP A 1 121 ? 14.201 1.152 -15.085 1.00 81.88 121 ASP A CA 1
ATOM 961 C C . ASP A 1 121 ? 13.699 0.013 -15.985 1.00 81.88 121 ASP A C 1
ATOM 963 O O . ASP A 1 121 ? 14.163 -1.126 -15.883 1.00 81.88 121 ASP A O 1
ATOM 967 N N . ILE A 1 122 ? 12.706 0.309 -16.823 1.00 82.06 122 ILE A N 1
ATOM 968 C CA . ILE A 1 122 ? 12.128 -0.629 -17.782 1.00 82.06 122 ILE A CA 1
ATOM 969 C C . ILE A 1 122 ? 12.634 -0.263 -19.171 1.00 82.06 122 ILE A C 1
ATOM 971 O O . ILE A 1 122 ? 12.224 0.732 -19.771 1.00 82.06 122 ILE A O 1
ATOM 975 N N . GLN A 1 123 ? 13.488 -1.123 -19.714 1.00 81.44 123 GLN A N 1
ATOM 976 C CA . GLN A 1 123 ? 14.017 -0.974 -21.063 1.00 81.44 123 GLN A CA 1
ATOM 977 C C . GLN A 1 123 ? 13.158 -1.751 -22.055 1.00 81.44 123 GLN A C 1
ATOM 979 O O . GLN A 1 123 ? 12.867 -2.933 -21.872 1.00 81.44 123 GLN A O 1
ATOM 984 N N . SER A 1 124 ? 12.765 -1.077 -23.128 1.00 82.38 124 SER A N 1
ATOM 985 C CA . SER A 1 124 ? 12.004 -1.658 -24.229 1.00 82.38 124 SER A CA 1
ATOM 986 C C . SER A 1 124 ? 12.902 -1.852 -25.447 1.00 82.38 124 SER A C 1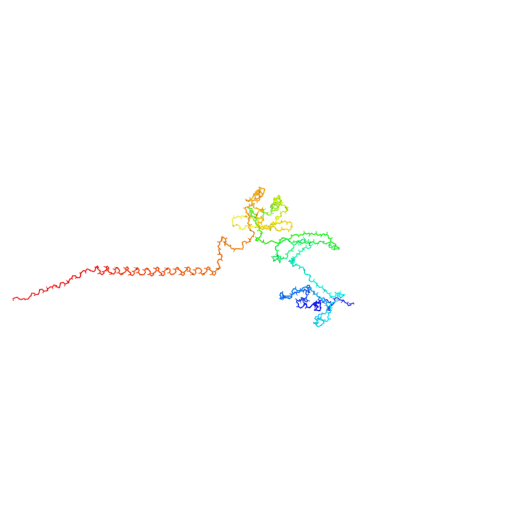
ATOM 988 O O . SER A 1 124 ? 13.757 -1.015 -25.749 1.00 82.38 124 SER A O 1
ATOM 990 N N . PHE A 1 125 ? 12.697 -2.953 -26.167 1.00 82.69 125 PHE A N 1
ATOM 991 C CA . PHE A 1 125 ? 13.471 -3.320 -27.352 1.00 82.69 125 PHE A CA 1
ATOM 992 C C . PHE A 1 125 ? 12.530 -3.732 -28.485 1.00 82.69 125 PHE A C 1
ATOM 994 O O . PHE A 1 125 ? 11.517 -4.391 -28.256 1.00 82.69 125 PHE A O 1
ATOM 1001 N N . TYR A 1 126 ? 12.863 -3.362 -29.722 1.00 78.06 126 TYR A N 1
ATOM 1002 C CA . TYR A 1 126 ? 12.123 -3.812 -30.898 1.00 78.06 126 TYR A CA 1
ATOM 1003 C C . TYR A 1 126 ? 12.351 -5.308 -31.128 1.00 78.06 126 TYR A C 1
ATOM 1005 O O . TYR A 1 126 ? 13.487 -5.742 -31.321 1.00 78.06 126 TYR A O 1
ATOM 1013 N N . LEU A 1 127 ? 11.266 -6.084 -31.210 1.00 79.56 127 LEU A N 1
ATOM 1014 C CA . LEU A 1 127 ? 11.321 -7.533 -31.462 1.00 79.56 127 LEU A CA 1
ATOM 1015 C C . LEU A 1 127 ? 12.053 -7.894 -32.765 1.00 79.56 127 LEU A C 1
ATOM 1017 O O . LEU A 1 127 ? 12.674 -8.946 -32.855 1.00 79.56 127 LEU A O 1
ATOM 1021 N N . SER A 1 128 ? 11.992 -7.027 -33.777 1.00 83.69 128 SER A N 1
ATOM 1022 C CA . SER A 1 128 ? 12.520 -7.304 -35.118 1.00 83.69 128 SER A CA 1
ATOM 1023 C C . SER A 1 128 ? 14.043 -7.260 -35.221 1.00 83.69 128 SER A C 1
ATOM 1025 O O . SER A 1 128 ? 14.612 -7.908 -36.096 1.00 83.69 128 SER A O 1
ATOM 1027 N N . ASN A 1 129 ? 14.713 -6.464 -34.388 1.00 86.81 129 ASN A N 1
ATOM 1028 C CA . ASN A 1 129 ? 16.152 -6.219 -34.517 1.00 86.81 129 ASN A CA 1
ATOM 1029 C C . ASN A 1 129 ? 16.881 -6.070 -33.174 1.00 86.81 129 ASN A C 1
ATOM 1031 O O . ASN A 1 129 ? 18.065 -5.736 -33.170 1.00 86.81 129 ASN A O 1
ATOM 1035 N N . GLY A 1 130 ? 16.181 -6.256 -32.050 1.00 82.94 130 GLY A N 1
ATOM 1036 C CA . GLY A 1 130 ? 16.732 -6.116 -30.704 1.00 82.94 130 GLY A CA 1
ATOM 1037 C C . GLY A 1 130 ? 17.236 -4.709 -30.378 1.00 82.94 130 GLY A C 1
ATOM 1038 O O . GLY A 1 130 ? 17.925 -4.529 -29.378 1.00 82.94 130 GLY A O 1
ATOM 1039 N N . ARG A 1 131 ? 16.942 -3.694 -31.206 1.00 87.19 131 ARG A N 1
ATOM 1040 C CA . ARG A 1 131 ? 17.374 -2.322 -30.927 1.00 87.19 131 ARG A CA 1
ATOM 1041 C C . ARG A 1 131 ? 16.548 -1.752 -29.790 1.00 87.19 131 ARG A C 1
ATOM 1043 O O . ARG A 1 131 ? 15.334 -1.934 -29.746 1.00 87.19 131 ARG A O 1
ATOM 1050 N N . HIS A 1 132 ? 17.215 -1.012 -28.915 1.00 85.25 132 HIS A N 1
ATOM 1051 C CA . HIS A 1 132 ? 16.566 -0.270 -27.845 1.00 85.25 132 HIS A CA 1
ATOM 1052 C C . HIS A 1 132 ? 15.523 0.696 -28.425 1.00 85.25 132 HIS A C 1
ATOM 1054 O O . HIS A 1 132 ? 15.838 1.530 -29.277 1.00 85.25 132 HIS A O 1
ATOM 1060 N N . ALA A 1 133 ? 14.282 0.548 -27.978 1.00 84.62 133 ALA A N 1
ATOM 1061 C CA . ALA A 1 133 ? 13.148 1.365 -28.380 1.00 84.62 133 ALA A CA 1
ATOM 1062 C C . ALA A 1 133 ? 12.945 2.552 -27.429 1.00 84.62 133 ALA A C 1
ATOM 1064 O O . ALA A 1 133 ? 12.564 3.632 -27.874 1.00 84.62 133 ALA A O 1
ATOM 1065 N N . GLY A 1 134 ? 13.260 2.383 -26.143 1.00 83.25 134 GLY A N 1
ATOM 1066 C CA . GLY A 1 134 ? 13.079 3.421 -25.136 1.00 83.25 134 GLY A CA 1
ATOM 1067 C C . GLY A 1 134 ? 13.217 2.895 -23.712 1.00 83.25 134 GLY A C 1
ATOM 1068 O O . GLY A 1 134 ? 13.153 1.689 -23.478 1.00 83.25 134 GLY A O 1
ATOM 1069 N N . ASN A 1 135 ? 13.369 3.826 -22.776 1.00 85.31 135 ASN A N 1
ATOM 1070 C CA . ASN A 1 135 ? 13.444 3.571 -21.342 1.00 85.31 135 ASN A CA 1
ATOM 1071 C C . ASN A 1 135 ? 12.239 4.233 -20.659 1.00 85.31 135 ASN A C 1
ATOM 1073 O O . ASN A 1 135 ? 11.902 5.379 -20.971 1.00 85.31 135 ASN A O 1
ATOM 1077 N N . ILE A 1 136 ? 11.594 3.502 -19.755 1.00 80.19 136 ILE A N 1
ATOM 1078 C CA . ILE A 1 136 ? 10.535 3.989 -18.881 1.00 80.19 136 ILE A CA 1
ATOM 1079 C C . ILE A 1 136 ? 10.996 3.812 -17.435 1.00 80.19 136 ILE A C 1
ATOM 1081 O O . ILE A 1 136 ? 11.197 2.691 -16.975 1.00 80.19 136 ILE A O 1
ATOM 1085 N N . ILE A 1 137 ? 11.086 4.919 -16.698 1.00 79.94 137 ILE A N 1
ATOM 1086 C CA . ILE A 1 137 ? 11.334 4.893 -15.255 1.00 79.94 137 ILE A CA 1
ATOM 1087 C C . ILE A 1 137 ? 9.983 4.848 -14.540 1.00 79.94 137 ILE A C 1
ATOM 1089 O O . ILE A 1 137 ? 9.161 5.753 -14.691 1.00 79.94 137 ILE A O 1
ATOM 1093 N N . SER A 1 138 ? 9.757 3.790 -13.766 1.00 82.19 138 SER A N 1
ATOM 1094 C CA . SER A 1 138 ? 8.561 3.590 -12.947 1.00 82.19 138 SER A CA 1
ATOM 1095 C C . SER A 1 138 ? 8.910 3.626 -11.460 1.00 82.19 138 SER A C 1
ATOM 1097 O O . SER A 1 138 ? 10.015 3.258 -11.070 1.00 82.19 138 SER A O 1
ATOM 1099 N N . GLN A 1 139 ? 7.972 4.058 -10.618 1.00 84.12 139 GLN A N 1
ATOM 1100 C CA . GLN A 1 139 ? 8.147 4.131 -9.166 1.00 84.12 139 GLN A CA 1
ATOM 1101 C C . GLN A 1 139 ? 7.166 3.189 -8.463 1.00 84.12 139 GLN A C 1
ATOM 1103 O O . GLN A 1 139 ? 5.952 3.293 -8.638 1.00 84.12 139 GLN A O 1
ATOM 1108 N N . ILE A 1 140 ? 7.686 2.290 -7.628 1.00 84.44 140 ILE A N 1
ATOM 1109 C CA . ILE A 1 140 ? 6.907 1.441 -6.722 1.00 84.44 140 ILE A CA 1
ATOM 1110 C C . ILE A 1 140 ? 7.023 1.991 -5.310 1.00 84.44 140 ILE A C 1
ATOM 1112 O O . ILE A 1 140 ? 8.117 2.216 -4.805 1.00 84.44 140 ILE A O 1
ATOM 1116 N N . HIS A 1 141 ? 5.891 2.139 -4.633 1.00 87.12 141 HIS A N 1
ATOM 1117 C CA . HIS A 1 141 ? 5.851 2.590 -3.248 1.00 87.12 141 HIS A CA 1
ATOM 1118 C C . HIS A 1 141 ? 5.535 1.401 -2.342 1.00 87.12 141 HIS A C 1
ATOM 1120 O O . HIS A 1 141 ? 4.428 0.861 -2.389 1.00 87.12 141 HIS A O 1
ATOM 1126 N N . ARG A 1 142 ? 6.479 1.014 -1.478 1.00 88.62 142 ARG A N 1
ATOM 1127 C CA . ARG A 1 142 ? 6.217 0.065 -0.392 1.00 88.62 142 ARG A CA 1
ATOM 1128 C C . ARG A 1 142 ? 5.943 0.843 0.884 1.00 88.62 142 ARG A C 1
ATOM 1130 O O . ARG A 1 142 ? 6.842 1.455 1.452 1.00 88.62 142 ARG A O 1
ATOM 1137 N N . VAL A 1 143 ? 4.694 0.798 1.329 1.00 89.88 143 VAL A N 1
ATOM 1138 C CA . VAL A 1 143 ? 4.239 1.442 2.567 1.00 89.88 143 VAL A CA 1
ATOM 1139 C C . VAL A 1 143 ? 3.367 0.450 3.318 1.00 89.88 143 VAL A C 1
ATOM 1141 O O . VAL A 1 143 ? 2.475 -0.151 2.711 1.00 89.88 143 VAL A O 1
ATOM 1144 N N . ASN A 1 144 ? 3.635 0.232 4.603 1.00 89.75 144 ASN A N 1
ATOM 1145 C CA . ASN A 1 144 ? 2.785 -0.598 5.446 1.00 89.75 144 ASN A CA 1
ATOM 1146 C C . ASN A 1 144 ? 1.448 0.094 5.723 1.00 89.75 144 ASN A C 1
ATOM 1148 O O . ASN A 1 144 ? 1.349 1.321 5.760 1.00 89.75 144 ASN A O 1
ATOM 1152 N N . ASP A 1 145 ? 0.396 -0.700 5.913 1.00 89.56 145 ASP A N 1
ATOM 1153 C CA . ASP A 1 145 ? -0.963 -0.172 6.070 1.00 89.56 145 ASP A CA 1
ATOM 1154 C C . ASP A 1 145 ? -1.159 0.611 7.374 1.00 89.56 145 ASP A C 1
ATOM 1156 O O . ASP A 1 145 ? -2.006 1.498 7.439 1.00 89.56 145 ASP A O 1
ATOM 1160 N N . ASP A 1 146 ? -0.347 0.355 8.402 1.00 88.62 146 ASP A N 1
ATOM 1161 C CA . ASP A 1 146 ? -0.326 1.141 9.640 1.00 88.62 146 ASP A CA 1
ATOM 1162 C C . ASP A 1 146 ? 0.199 2.572 9.431 1.00 88.62 146 ASP A C 1
ATOM 1164 O O . ASP A 1 146 ? -0.104 3.458 10.232 1.00 88.62 146 ASP A O 1
ATOM 1168 N N . LYS A 1 147 ? 0.927 2.819 8.335 1.00 90.19 147 LYS A N 1
ATOM 1169 C CA . LYS A 1 147 ? 1.425 4.144 7.935 1.00 90.19 147 LYS A CA 1
ATOM 1170 C C . LYS A 1 147 ? 0.583 4.820 6.857 1.00 90.19 147 LYS A C 1
ATOM 1172 O O . LYS A 1 147 ? 0.935 5.912 6.411 1.00 90.19 147 LYS A O 1
ATOM 1177 N N . LYS A 1 148 ? -0.530 4.205 6.457 1.00 94.50 148 LYS A N 1
ATOM 1178 C CA . LYS A 1 148 ? -1.497 4.783 5.522 1.00 94.50 148 LYS A CA 1
ATOM 1179 C C . LYS A 1 148 ? -2.693 5.372 6.267 1.00 94.50 148 LYS A C 1
ATOM 1181 O O . LYS A 1 148 ? -3.111 4.892 7.326 1.00 94.50 148 LYS A O 1
ATOM 1186 N N . LEU A 1 149 ? -3.261 6.412 5.674 1.00 94.94 149 LEU A N 1
ATOM 1187 C CA . LEU A 1 149 ? -4.521 7.022 6.078 1.00 94.94 149 LEU A CA 1
ATOM 1188 C C . LEU A 1 149 ? -5.640 6.547 5.158 1.00 94.94 149 LEU A C 1
ATOM 1190 O O . LEU A 1 149 ? -5.390 6.092 4.048 1.00 94.94 149 LEU A O 1
ATOM 1194 N N . LYS A 1 150 ? -6.881 6.661 5.606 1.00 94.94 150 LYS A N 1
ATOM 1195 C CA . LYS A 1 150 ? -8.055 6.150 4.910 1.00 94.94 150 LYS A CA 1
ATOM 1196 C C . LYS A 1 150 ? -9.112 7.231 4.813 1.00 94.94 150 LYS A C 1
ATOM 1198 O O . LYS A 1 150 ? -9.632 7.649 5.842 1.00 94.94 150 LYS A O 1
ATOM 1203 N N . PHE A 1 151 ? -9.462 7.652 3.603 1.00 96.06 151 PHE A N 1
ATOM 1204 C CA . PHE A 1 151 ? -10.653 8.480 3.410 1.00 96.06 151 PHE A CA 1
ATOM 1205 C C . PHE A 1 151 ? -11.899 7.600 3.464 1.00 96.06 151 PHE A C 1
ATOM 1207 O O . PHE A 1 151 ? -11.918 6.529 2.857 1.00 96.06 151 PHE A O 1
ATOM 1214 N N . VAL A 1 152 ? -12.926 8.057 4.179 1.00 94.50 152 VAL A N 1
ATOM 1215 C CA . VAL A 1 152 ? -14.242 7.412 4.259 1.00 94.50 152 VAL A CA 1
ATOM 1216 C C . VAL A 1 152 ? -15.280 8.339 3.639 1.00 94.50 152 VAL A C 1
ATOM 1218 O O . VAL A 1 152 ? -15.416 9.485 4.069 1.00 94.50 152 VAL A O 1
ATOM 1221 N N . PHE A 1 153 ? -16.017 7.831 2.656 1.00 95.31 153 PHE A N 1
ATOM 1222 C CA . PHE A 1 153 ? -16.989 8.576 1.853 1.00 95.31 153 PHE A CA 1
ATOM 1223 C C . PHE A 1 153 ? -18.425 8.114 2.156 1.00 95.31 153 PHE A C 1
ATOM 1225 O O . PHE A 1 153 ? -18.634 6.933 2.456 1.00 95.31 153 PHE A O 1
ATOM 1232 N N . ASP A 1 154 ? -19.416 9.013 2.066 1.00 94.44 154 ASP A N 1
ATOM 1233 C CA . ASP A 1 154 ? -20.840 8.704 2.345 1.00 94.44 154 ASP A CA 1
ATOM 1234 C C . ASP A 1 154 ? -21.638 8.158 1.150 1.00 94.44 154 ASP A C 1
ATOM 1236 O O . ASP A 1 154 ? -22.865 8.194 1.153 1.00 94.44 154 ASP A O 1
ATOM 1240 N N . TYR A 1 155 ? -20.958 7.581 0.162 1.00 94.06 155 TYR A N 1
ATOM 1241 C CA . TYR A 1 155 ? -21.574 6.957 -1.010 1.00 94.06 155 TYR A CA 1
ATOM 1242 C C . TYR A 1 155 ? -20.978 5.564 -1.288 1.00 94.06 155 TYR A C 1
ATOM 1244 O O . TYR A 1 155 ? -19.964 5.191 -0.682 1.00 94.06 155 TYR A O 1
ATOM 1252 N N . PRO A 1 156 ? -21.624 4.738 -2.139 1.00 93.88 156 PRO A N 1
ATOM 1253 C CA . PRO A 1 156 ? -21.200 3.361 -2.364 1.00 93.88 156 PRO A CA 1
ATOM 1254 C C . PRO A 1 156 ? -19.951 3.254 -3.254 1.00 93.88 156 PRO A C 1
ATOM 1256 O O . PRO A 1 156 ? -19.553 4.192 -3.943 1.00 93.88 156 PRO A O 1
ATOM 1259 N N . LEU A 1 157 ? -19.348 2.062 -3.257 1.00 93.38 157 LEU A N 1
ATOM 1260 C CA . LEU A 1 157 ? -18.084 1.771 -3.940 1.00 93.38 157 LEU A CA 1
ATOM 1261 C C . LEU A 1 157 ? -18.133 2.048 -5.451 1.00 93.38 157 LEU A C 1
ATOM 1263 O O . LEU A 1 157 ? -17.152 2.524 -6.018 1.00 93.38 157 LEU A O 1
ATOM 1267 N N . GLU A 1 158 ? -19.268 1.779 -6.095 1.00 93.56 158 GLU A N 1
ATOM 1268 C CA . GLU A 1 158 ? -19.455 2.006 -7.529 1.00 93.56 158 GLU A CA 1
ATOM 1269 C C . GLU A 1 158 ? -19.380 3.497 -7.874 1.00 93.56 158 GLU A C 1
ATOM 1271 O O . GLU A 1 158 ? -18.784 3.873 -8.882 1.00 93.56 158 GLU A O 1
ATOM 1276 N N . GLU A 1 159 ? -19.939 4.353 -7.016 1.00 94.62 159 GLU A N 1
ATOM 1277 C CA . GLU A 1 159 ? -19.872 5.801 -7.193 1.00 94.62 159 GLU A CA 1
ATOM 1278 C C . GLU A 1 159 ? -18.458 6.331 -6.936 1.00 94.62 159 GLU A C 1
ATOM 1280 O O . GLU A 1 159 ? -17.962 7.156 -7.707 1.00 94.62 159 GLU A O 1
ATOM 1285 N N . LEU A 1 160 ? -17.767 5.796 -5.922 1.00 95.00 160 LEU A N 1
ATOM 1286 C CA . LEU A 1 160 ? -16.366 6.133 -5.669 1.00 95.00 160 LEU A CA 1
ATOM 1287 C C . LEU A 1 160 ? -15.485 5.817 -6.872 1.00 95.00 160 LEU A C 1
ATOM 1289 O O . LEU A 1 160 ? -14.684 6.659 -7.273 1.00 95.00 160 LEU A O 1
ATOM 1293 N N . GLY A 1 161 ? -15.674 4.651 -7.490 1.00 92.69 161 GLY A N 1
ATOM 1294 C CA . GLY A 1 161 ? -14.928 4.255 -8.682 1.00 92.69 161 GLY A CA 1
ATOM 1295 C C . GLY A 1 161 ? -15.039 5.254 -9.839 1.00 92.69 161 GLY A C 1
ATOM 1296 O O . GLY A 1 161 ? -14.079 5.417 -10.586 1.00 92.69 161 GLY A O 1
ATOM 1297 N N . MET A 1 162 ? -16.163 5.969 -9.960 1.00 94.31 162 MET A N 1
ATOM 1298 C CA . MET A 1 162 ? -16.370 6.975 -11.011 1.00 94.31 162 MET A CA 1
ATOM 1299 C C . MET A 1 162 ? -15.765 8.347 -10.686 1.00 94.31 162 MET A C 1
ATOM 1301 O O . MET A 1 162 ? -15.543 9.137 -11.597 1.00 94.31 162 MET A O 1
ATOM 1305 N N . ARG A 1 163 ? -15.525 8.652 -9.404 1.00 96.38 163 ARG A N 1
ATOM 1306 C CA . ARG A 1 163 ? -15.163 10.003 -8.927 1.00 96.38 163 ARG A CA 1
ATOM 1307 C C . ARG A 1 163 ? -13.763 10.089 -8.313 1.00 96.38 163 ARG A C 1
ATOM 1309 O O . ARG A 1 163 ? -13.266 11.190 -8.075 1.00 96.38 163 ARG A O 1
ATOM 1316 N N . ILE A 1 164 ? -13.125 8.951 -8.034 1.00 95.69 164 ILE A N 1
ATOM 1317 C CA . ILE A 1 164 ? -11.887 8.886 -7.247 1.00 95.69 164 ILE A CA 1
ATOM 1318 C C . ILE A 1 164 ? -10.705 9.613 -7.901 1.00 95.69 164 ILE A C 1
ATOM 1320 O O . ILE A 1 164 ? -9.926 10.254 -7.197 1.00 95.69 164 ILE A O 1
ATOM 1324 N N . GLU A 1 165 ? -10.577 9.567 -9.229 1.00 96.12 165 GLU A N 1
ATOM 1325 C CA . GLU A 1 165 ? -9.480 10.249 -9.931 1.00 96.12 165 GLU A CA 1
ATOM 1326 C C . GLU A 1 165 ? -9.644 11.774 -9.918 1.00 96.12 165 GLU A C 1
ATOM 1328 O O . GLU A 1 165 ? -8.664 12.495 -9.718 1.00 96.12 165 GLU A O 1
ATOM 1333 N N . ASP A 1 166 ? -10.876 12.280 -10.029 1.00 97.69 166 ASP A N 1
ATOM 1334 C CA . ASP A 1 166 ? -11.152 13.714 -9.900 1.00 97.69 166 ASP A CA 1
ATOM 1335 C C . ASP A 1 166 ? -10.835 14.200 -8.482 1.00 97.69 166 ASP A C 1
ATOM 1337 O O . ASP A 1 166 ? -10.155 15.214 -8.305 1.00 97.69 166 ASP A O 1
ATOM 1341 N N . PHE A 1 167 ? -11.245 13.429 -7.467 1.00 97.44 167 PHE A N 1
ATOM 1342 C CA . PHE A 1 167 ? -10.898 13.706 -6.072 1.00 97.44 167 PHE A CA 1
ATOM 1343 C C . PHE A 1 167 ? -9.381 13.749 -5.868 1.00 97.44 167 PHE A C 1
ATOM 1345 O O . PHE A 1 167 ? -8.858 14.701 -5.286 1.00 97.44 167 PHE A O 1
ATOM 1352 N N . LYS A 1 168 ? -8.664 12.740 -6.378 1.00 97.31 168 LYS A N 1
ATOM 1353 C CA . LYS A 1 168 ? -7.204 12.630 -6.292 1.00 97.31 168 LYS A CA 1
ATOM 1354 C C . LYS A 1 168 ? -6.512 13.842 -6.907 1.00 97.31 168 LYS A C 1
ATOM 1356 O O . LYS A 1 168 ? -5.624 14.415 -6.279 1.00 97.31 168 LYS A O 1
ATOM 1361 N N . LYS A 1 169 ? -6.936 14.251 -8.106 1.00 96.88 169 LYS A N 1
ATOM 1362 C CA . LYS A 1 169 ? -6.364 15.388 -8.832 1.00 96.88 169 LYS A CA 1
ATOM 1363 C C . LYS A 1 169 ? -6.590 16.705 -8.092 1.00 96.88 169 LYS A C 1
ATOM 1365 O O . LYS A 1 169 ? -5.649 17.477 -7.921 1.00 96.88 169 LYS A O 1
ATOM 1370 N N . SER A 1 170 ? -7.809 16.953 -7.616 1.00 96.38 170 SER A N 1
ATOM 1371 C CA . SER A 1 170 ? -8.103 18.158 -6.835 1.00 96.38 170 SER A CA 1
ATOM 1372 C C . SER A 1 170 ? -7.364 18.169 -5.494 1.00 96.38 170 SER A C 1
ATOM 1374 O O . SER A 1 170 ? -6.892 19.221 -5.061 1.00 96.38 170 SER A O 1
ATOM 1376 N N . LEU A 1 171 ? -7.206 17.007 -4.851 1.00 95.81 171 LEU A N 1
ATOM 1377 C CA . LEU A 1 171 ? -6.417 16.875 -3.629 1.00 95.81 171 LEU A CA 1
ATOM 1378 C C . LEU A 1 171 ? -4.932 17.176 -3.884 1.00 95.81 171 LEU A C 1
ATOM 1380 O O . LEU A 1 171 ? -4.338 17.940 -3.128 1.00 95.81 171 LEU A O 1
ATOM 1384 N N . GLU A 1 172 ? -4.342 16.634 -4.952 1.00 95.56 172 GLU A N 1
ATOM 1385 C CA . GLU A 1 172 ? -2.955 16.913 -5.357 1.00 95.56 172 GLU A CA 1
ATOM 1386 C C . GLU A 1 172 ? -2.712 18.411 -5.585 1.00 95.56 172 GLU A C 1
ATOM 1388 O O . GLU A 1 172 ? -1.733 18.962 -5.075 1.00 95.56 172 GLU A O 1
ATOM 1393 N N . GLU A 1 173 ? -3.618 19.088 -6.294 1.00 94.19 173 GLU A N 1
ATOM 1394 C CA . GLU A 1 173 ? -3.530 20.528 -6.555 1.00 94.19 173 GLU A CA 1
ATOM 1395 C C . GLU A 1 173 ? -3.569 21.340 -5.252 1.00 94.19 173 GLU A C 1
ATOM 1397 O O . GLU A 1 173 ? -2.721 22.206 -5.019 1.00 94.19 173 GLU A O 1
ATOM 1402 N N . ILE A 1 174 ? -4.518 21.026 -4.366 1.00 93.44 174 ILE A N 1
ATOM 1403 C CA . ILE A 1 174 ? -4.698 21.732 -3.093 1.00 93.44 174 ILE A CA 1
ATOM 1404 C C . ILE A 1 174 ? -3.512 21.502 -2.146 1.00 93.44 174 ILE A C 1
ATOM 1406 O O . ILE A 1 174 ? -3.074 22.441 -1.476 1.00 93.44 174 ILE A O 1
ATOM 1410 N N . LEU A 1 175 ? -2.983 20.277 -2.074 1.00 92.25 175 LEU A N 1
ATOM 1411 C CA . LEU A 1 175 ? -1.834 19.950 -1.224 1.00 92.25 175 LEU A CA 1
ATOM 1412 C C . LEU A 1 175 ? -0.538 20.573 -1.757 1.00 92.25 175 LEU A C 1
ATOM 1414 O O . LEU A 1 175 ? 0.269 21.091 -0.981 1.00 92.25 175 LEU A O 1
ATOM 1418 N N . SER A 1 176 ? -0.351 20.573 -3.076 1.00 91.19 176 SER A N 1
ATOM 1419 C CA . SER A 1 176 ? 0.836 21.152 -3.711 1.00 91.19 176 SER A CA 1
ATOM 1420 C C . SER A 1 176 ? 0.854 22.680 -3.617 1.00 91.19 176 SER A C 1
ATOM 1422 O O . SER A 1 176 ? 1.916 23.258 -3.413 1.00 91.19 176 SER A O 1
ATOM 1424 N N . ALA A 1 177 ? -0.304 23.349 -3.668 1.00 87.81 177 ALA A N 1
ATOM 1425 C CA . ALA A 1 177 ? -0.391 24.809 -3.545 1.00 87.81 177 ALA A CA 1
ATOM 1426 C C . ALA A 1 177 ? 0.119 25.352 -2.195 1.00 87.81 177 ALA A C 1
ATOM 1428 O O . ALA A 1 177 ? 0.580 26.490 -2.122 1.00 87.81 177 ALA A O 1
ATOM 1429 N N . ASN A 1 178 ? 0.054 24.542 -1.136 1.00 76.44 178 ASN A N 1
ATOM 1430 C CA . ASN A 1 178 ? 0.409 24.944 0.227 1.00 76.44 178 ASN A CA 1
ATOM 1431 C C . ASN A 1 178 ? 1.778 24.424 0.685 1.00 76.44 178 ASN A C 1
ATOM 1433 O O . ASN A 1 178 ? 2.103 24.501 1.871 1.00 76.44 178 ASN A O 1
ATOM 1437 N N . SER A 1 179 ? 2.585 23.875 -0.223 1.00 80.25 179 SER A N 1
ATOM 1438 C CA . SER A 1 179 ? 3.877 23.285 0.116 1.00 80.25 179 SER A CA 1
ATOM 1439 C C . SER A 1 179 ? 4.968 23.675 -0.880 1.00 80.25 179 SER A C 1
ATOM 1441 O O . SER A 1 179 ? 4.701 24.105 -1.996 1.00 80.25 179 SER A O 1
ATOM 1443 N N . SER A 1 180 ? 6.234 23.543 -0.478 1.00 80.12 180 SER A N 1
ATOM 1444 C CA . SER A 1 180 ? 7.393 23.897 -1.313 1.00 80.12 180 SER A CA 1
ATOM 1445 C C . SER A 1 180 ? 7.696 22.875 -2.425 1.00 80.12 180 SER A C 1
ATOM 1447 O O . SER A 1 180 ? 8.825 22.815 -2.906 1.00 80.12 180 SER A O 1
ATOM 1449 N N . GLY A 1 181 ? 6.733 22.035 -2.815 1.00 85.44 181 GLY A N 1
ATOM 1450 C CA . GLY A 1 181 ? 6.919 20.997 -3.825 1.00 85.44 181 GLY A CA 1
ATOM 1451 C C . GLY A 1 181 ? 5.622 20.284 -4.198 1.00 85.44 181 GLY A C 1
ATOM 1452 O O . GLY A 1 181 ? 4.569 20.531 -3.622 1.00 85.44 181 GLY A O 1
ATOM 1453 N N . VAL A 1 182 ? 5.704 19.380 -5.175 1.00 90.75 182 VAL A N 1
ATOM 1454 C CA . VAL A 1 182 ? 4.550 18.582 -5.609 1.00 90.75 182 VAL A CA 1
ATOM 1455 C C . VAL A 1 182 ? 4.304 17.469 -4.595 1.00 90.75 182 VAL A C 1
ATOM 1457 O O . VAL A 1 182 ? 5.171 16.615 -4.389 1.00 90.75 182 VAL A O 1
ATOM 1460 N N . ILE A 1 183 ? 3.128 17.483 -3.968 1.00 93.44 183 ILE A N 1
ATOM 1461 C CA . ILE A 1 183 ? 2.676 16.441 -3.043 1.00 93.44 183 ILE A CA 1
ATOM 1462 C C . ILE A 1 183 ? 1.625 15.602 -3.752 1.00 93.44 183 ILE A C 1
ATOM 1464 O O . ILE A 1 183 ? 0.547 16.093 -4.073 1.00 93.44 183 ILE A O 1
ATOM 1468 N N . ARG A 1 184 ? 1.927 14.319 -3.940 1.00 94.00 184 ARG A N 1
ATOM 1469 C CA . ARG A 1 184 ? 1.058 13.367 -4.626 1.00 94.00 184 ARG A CA 1
ATOM 1470 C C . ARG A 1 184 ? 0.379 12.432 -3.629 1.00 94.00 184 ARG A C 1
ATOM 1472 O O . ARG A 1 184 ? 1.078 11.720 -2.901 1.00 94.00 184 ARG A O 1
ATOM 1479 N N . PRO A 1 185 ? -0.961 12.387 -3.599 1.00 95.25 185 PRO A N 1
ATOM 1480 C CA . PRO A 1 185 ? -1.682 11.317 -2.937 1.00 95.25 185 PRO A CA 1
ATOM 1481 C C . PRO A 1 185 ? -1.626 10.041 -3.787 1.00 95.25 185 PRO A C 1
ATOM 1483 O O . PRO A 1 185 ? -2.003 10.030 -4.960 1.00 95.25 185 PRO A O 1
ATOM 1486 N N . VAL A 1 186 ? -1.160 8.946 -3.190 1.00 94.38 186 VAL A N 1
ATOM 1487 C CA . VAL A 1 186 ? -1.125 7.624 -3.826 1.00 94.38 186 VAL A CA 1
ATOM 1488 C C . VAL A 1 186 ? -2.220 6.771 -3.206 1.00 94.38 186 VAL A C 1
ATOM 1490 O O . VAL A 1 186 ? -2.174 6.464 -2.016 1.00 94.38 186 VAL A O 1
ATOM 1493 N N . PHE A 1 187 ? -3.220 6.420 -4.012 1.00 95.00 187 PHE A N 1
ATOM 1494 C CA . PHE A 1 187 ? -4.390 5.665 -3.576 1.00 95.00 187 PHE A CA 1
ATOM 1495 C C . PHE A 1 187 ? -4.216 4.169 -3.822 1.00 95.00 187 PHE A C 1
ATOM 1497 O O . PHE A 1 187 ? -3.689 3.743 -4.847 1.00 95.00 187 PHE A O 1
ATOM 1504 N N . SER A 1 188 ? -4.671 3.382 -2.854 1.00 91.69 188 SER A N 1
ATOM 1505 C CA . SER A 1 188 ? -4.875 1.941 -2.985 1.00 91.69 188 SER A CA 1
ATOM 1506 C C . SER A 1 188 ? -6.195 1.667 -3.715 1.00 91.69 188 SER A C 1
ATOM 1508 O O . SER A 1 188 ? -6.942 2.593 -4.034 1.00 91.69 188 SER A O 1
ATOM 1510 N N . ALA A 1 189 ? -6.503 0.394 -3.963 1.00 90.12 189 ALA A N 1
ATOM 1511 C CA . ALA A 1 189 ? -7.800 0.020 -4.512 1.00 90.12 189 ALA A CA 1
ATOM 1512 C C . ALA A 1 189 ? -8.942 0.500 -3.586 1.00 90.12 189 ALA A C 1
ATOM 1514 O O . ALA A 1 189 ? -8.850 0.306 -2.369 1.00 90.12 189 ALA A O 1
ATOM 1515 N N . PRO A 1 190 ? -10.002 1.122 -4.132 1.00 93.06 190 PRO A N 1
ATOM 1516 C CA . PRO A 1 190 ? -11.207 1.437 -3.377 1.00 93.06 190 PRO A CA 1
ATOM 1517 C C . PRO A 1 190 ? -11.839 0.182 -2.765 1.00 93.06 190 PRO A C 1
ATOM 1519 O O . PRO A 1 190 ? -11.889 -0.872 -3.400 1.00 93.06 190 PRO A O 1
ATOM 1522 N N . GLU A 1 191 ? -12.365 0.302 -1.549 1.00 91.75 191 GLU A N 1
ATOM 1523 C CA . GLU A 1 191 ? -12.996 -0.796 -0.818 1.00 91.75 191 GLU A CA 1
ATOM 1524 C C . GLU A 1 191 ? -14.346 -0.393 -0.217 1.00 91.75 191 GLU A C 1
ATOM 1526 O O . GLU A 1 191 ? -14.632 0.780 0.041 1.00 91.75 191 GLU A O 1
ATOM 1531 N N . GLN A 1 192 ? -15.203 -1.385 0.028 1.00 90.12 192 GLN A N 1
ATOM 1532 C CA . GLN A 1 192 ? -16.430 -1.166 0.781 1.00 90.12 192 GLN A CA 1
ATOM 1533 C C . GLN A 1 192 ? -16.085 -0.944 2.256 1.00 90.12 192 GLN A C 1
ATOM 1535 O O . GLN A 1 192 ? -15.441 -1.781 2.893 1.00 90.12 192 GLN A O 1
ATOM 1540 N N . TYR A 1 193 ? -16.550 0.167 2.822 1.00 86.50 193 TYR A N 1
ATOM 1541 C CA . TYR A 1 193 ? -16.340 0.450 4.233 1.00 86.50 193 TYR A CA 1
ATOM 1542 C C . TYR A 1 193 ? -17.231 -0.466 5.076 1.00 86.50 193 TYR A C 1
ATOM 1544 O O . TYR A 1 193 ? -18.438 -0.573 4.848 1.00 86.50 193 TYR A O 1
ATOM 1552 N N . LYS A 1 194 ? -16.628 -1.147 6.056 1.00 77.56 194 LYS A N 1
ATOM 1553 C CA . LYS A 1 194 ? -17.308 -2.112 6.931 1.00 77.56 194 LYS A CA 1
ATOM 1554 C C . LYS A 1 194 ? -18.166 -1.397 7.980 1.00 77.56 194 LYS A C 1
ATOM 1556 O O . LYS A 1 194 ? -17.851 -1.404 9.163 1.00 77.56 194 LYS A O 1
ATOM 1561 N N . ASP A 1 195 ? -19.273 -0.807 7.547 1.00 72.06 195 ASP A N 1
ATOM 1562 C CA . ASP A 1 195 ? -20.321 -0.274 8.418 1.00 72.06 195 ASP A CA 1
ATOM 1563 C C . ASP A 1 195 ? -21.614 -1.068 8.189 1.00 72.06 195 ASP A C 1
ATOM 1565 O O . ASP A 1 195 ? -22.092 -1.206 7.064 1.00 72.06 195 ASP A O 1
ATOM 1569 N N . LYS A 1 196 ? -22.176 -1.638 9.263 1.00 62.78 196 LYS A N 1
ATOM 1570 C CA . LYS A 1 196 ? -23.304 -2.585 9.192 1.00 62.78 196 LYS A CA 1
ATOM 1571 C C . LYS A 1 196 ? -24.589 -1.963 8.636 1.00 62.78 196 LYS A C 1
ATOM 1573 O O . LYS A 1 196 ? -25.462 -2.708 8.207 1.00 62.78 196 LYS A O 1
ATOM 1578 N N . ASN A 1 197 ? -24.705 -0.633 8.639 1.00 61.47 197 ASN A N 1
ATOM 1579 C CA . ASN A 1 197 ? -25.967 0.057 8.361 1.00 61.47 197 ASN A CA 1
ATOM 1580 C C . ASN A 1 197 ? -25.906 1.090 7.223 1.00 61.47 197 ASN A C 1
ATOM 1582 O O . ASN A 1 197 ? -26.932 1.703 6.926 1.00 61.47 197 ASN A O 1
ATOM 1586 N N . ARG A 1 198 ? -24.753 1.308 6.573 1.00 73.69 198 ARG A N 1
ATOM 1587 C CA . ARG A 1 198 ? -24.619 2.282 5.474 1.00 73.69 198 ARG A CA 1
ATOM 1588 C C . ARG A 1 198 ? -23.695 1.772 4.374 1.00 73.69 198 ARG A C 1
ATOM 1590 O O . ARG A 1 198 ? -22.636 1.219 4.653 1.00 73.69 198 ARG A O 1
ATOM 1597 N N . ARG A 1 199 ? -24.084 1.992 3.113 1.00 85.69 199 ARG A N 1
ATOM 1598 C CA . ARG A 1 199 ? -23.245 1.706 1.940 1.00 85.69 199 ARG A CA 1
ATOM 1599 C C . ARG A 1 199 ? -22.202 2.809 1.777 1.00 85.69 199 ARG A C 1
ATOM 1601 O O . ARG A 1 199 ? -22.373 3.701 0.960 1.00 85.69 199 ARG A O 1
ATOM 1608 N N . ARG A 1 200 ? -21.165 2.749 2.604 1.00 92.50 200 ARG A N 1
ATOM 1609 C CA . ARG A 1 200 ? -20.016 3.651 2.551 1.00 92.50 200 ARG A CA 1
ATOM 1610 C C . ARG A 1 200 ? -18.868 2.991 1.813 1.00 92.50 200 ARG A C 1
ATOM 1612 O O . ARG A 1 200 ? -18.727 1.765 1.829 1.00 92.50 200 ARG A O 1
ATOM 1619 N N . SER A 1 201 ? -18.019 3.809 1.225 1.00 94.25 201 SER A N 1
ATOM 1620 C CA . SER A 1 201 ? -16.779 3.376 0.595 1.00 94.25 201 SER A CA 1
ATOM 1621 C C . SER A 1 201 ? -15.582 4.024 1.264 1.00 94.25 201 SER A C 1
ATOM 1623 O O . SER A 1 201 ? -15.699 5.080 1.888 1.00 94.25 201 SER A O 1
ATOM 1625 N N . ALA A 1 202 ? -14.424 3.400 1.126 1.00 94.88 202 ALA A N 1
ATOM 1626 C CA . ALA A 1 202 ? -13.181 3.942 1.625 1.00 94.88 202 ALA A CA 1
ATOM 1627 C C . ALA A 1 202 ? -12.037 3.709 0.644 1.00 94.88 202 ALA A C 1
ATOM 1629 O O . ALA A 1 202 ? -12.085 2.818 -0.202 1.00 94.88 202 ALA A O 1
ATOM 1630 N N . VAL A 1 203 ? -10.995 4.523 0.773 1.00 95.38 203 VAL A N 1
ATOM 1631 C CA . VAL A 1 203 ? -9.750 4.338 0.030 1.00 95.38 203 VAL A CA 1
ATOM 1632 C C . VAL A 1 203 ? -8.564 4.623 0.934 1.00 95.38 203 VAL A C 1
ATOM 1634 O O . VAL A 1 203 ? -8.501 5.649 1.618 1.00 95.38 203 VAL A O 1
ATOM 1637 N N . CYS A 1 204 ? -7.624 3.688 0.936 1.00 95.94 204 CYS A N 1
ATOM 1638 C CA . CYS A 1 204 ? -6.359 3.832 1.631 1.00 95.94 204 CYS A CA 1
ATOM 1639 C C . CYS A 1 204 ? -5.372 4.663 0.822 1.00 95.94 204 CYS A C 1
ATOM 1641 O O . CYS A 1 204 ? -5.279 4.505 -0.394 1.00 95.94 204 CYS A O 1
ATOM 1643 N N . PHE A 1 205 ? -4.607 5.520 1.488 1.00 96.50 205 PHE A N 1
ATOM 1644 C CA . PHE A 1 205 ? -3.651 6.402 0.845 1.00 96.50 205 PHE A CA 1
ATOM 1645 C C . PHE A 1 205 ? -2.423 6.707 1.701 1.00 96.50 205 PHE A C 1
ATOM 1647 O O . PHE A 1 205 ? -2.455 6.685 2.932 1.00 96.50 205 PHE A O 1
ATOM 1654 N N . HIS A 1 206 ? -1.342 7.068 1.020 1.00 95.75 206 HIS A N 1
ATOM 1655 C CA . HIS A 1 206 ? -0.191 7.758 1.596 1.00 95.75 206 HIS A CA 1
ATOM 1656 C C . HIS A 1 206 ? 0.165 8.960 0.726 1.00 95.75 206 HIS A C 1
ATOM 1658 O O . HIS A 1 206 ? -0.193 9.019 -0.453 1.00 95.75 206 HIS A O 1
ATOM 1664 N N . LEU A 1 207 ? 0.862 9.933 1.310 1.00 95.19 207 LEU A N 1
ATOM 1665 C CA . LEU A 1 207 ? 1.370 11.080 0.568 1.00 95.19 207 LEU A CA 1
ATOM 1666 C C . LEU A 1 207 ? 2.847 10.872 0.235 1.00 95.19 207 LEU A C 1
ATOM 1668 O O . LEU A 1 207 ? 3.619 10.348 1.041 1.00 95.19 207 LEU A O 1
ATOM 1672 N N . ALA A 1 208 ? 3.247 11.298 -0.955 1.00 93.69 208 ALA A N 1
ATOM 1673 C CA . ALA A 1 208 ? 4.629 11.235 -1.397 1.00 93.69 208 ALA A CA 1
ATOM 1674 C C . ALA A 1 208 ? 5.022 12.503 -2.155 1.00 93.69 208 ALA A C 1
ATOM 1676 O O . ALA A 1 208 ? 4.215 13.126 -2.842 1.00 93.69 208 ALA A O 1
ATOM 1677 N N . LYS A 1 209 ? 6.294 12.864 -2.043 1.00 91.38 209 LYS A N 1
ATOM 1678 C CA . LYS A 1 209 ? 6.997 13.740 -2.983 1.00 91.38 209 LYS A CA 1
ATOM 1679 C C . LYS A 1 209 ? 7.711 12.859 -4.018 1.00 91.38 209 LYS A C 1
ATOM 1681 O O . LYS A 1 209 ? 7.812 11.655 -3.787 1.00 91.38 209 LYS A O 1
ATOM 1686 N N . PRO A 1 210 ? 8.256 13.418 -5.118 1.00 85.06 210 PRO A N 1
ATOM 1687 C CA . PRO A 1 210 ? 8.869 12.622 -6.185 1.00 85.06 210 PRO A CA 1
ATOM 1688 C C . PRO A 1 210 ? 9.853 11.542 -5.713 1.00 85.06 210 PRO A C 1
ATOM 1690 O O . PRO A 1 210 ? 9.842 10.453 -6.268 1.00 85.06 210 PRO A O 1
ATOM 1693 N N . ASN A 1 211 ? 10.639 11.808 -4.662 1.00 84.62 211 ASN A N 1
ATOM 1694 C CA . ASN A 1 211 ? 11.679 10.890 -4.179 1.00 84.62 211 ASN A CA 1
ATOM 1695 C C . ASN A 1 211 ? 11.584 10.612 -2.666 1.00 84.62 211 ASN A C 1
ATOM 1697 O O . ASN A 1 211 ? 12.549 10.155 -2.059 1.00 84.62 211 ASN A O 1
ATOM 1701 N N . GLU A 1 212 ? 10.461 10.943 -2.023 1.00 89.62 212 GLU A N 1
ATOM 1702 C CA . GLU A 1 212 ? 10.342 10.871 -0.562 1.00 89.62 212 GLU A CA 1
ATOM 1703 C C . GLU A 1 212 ? 8.917 10.500 -0.135 1.00 89.62 212 GLU A C 1
ATOM 1705 O O . GLU A 1 212 ? 7.942 11.107 -0.585 1.00 89.62 212 GLU A O 1
ATOM 1710 N N . LEU A 1 213 ? 8.791 9.530 0.775 1.00 91.94 213 LEU A N 1
ATOM 1711 C CA . LEU A 1 213 ? 7.527 9.246 1.455 1.00 91.94 213 LEU A CA 1
ATOM 1712 C C . LEU A 1 213 ? 7.289 10.284 2.552 1.00 91.94 213 LEU A C 1
ATOM 1714 O O . LEU A 1 213 ? 8.155 10.516 3.395 1.00 91.94 213 LEU A O 1
ATOM 1718 N N . ILE A 1 214 ? 6.097 10.876 2.582 1.00 91.75 214 ILE A N 1
ATOM 1719 C CA . ILE A 1 214 ? 5.718 11.783 3.663 1.00 91.75 214 ILE A CA 1
ATOM 1720 C C . ILE A 1 214 ? 5.328 10.947 4.882 1.00 91.75 214 ILE A C 1
ATOM 1722 O O . ILE A 1 214 ? 4.577 9.977 4.776 1.00 91.75 214 ILE A O 1
ATOM 1726 N N . SER A 1 215 ? 5.834 11.331 6.056 1.00 91.94 215 SER A N 1
ATOM 1727 C CA . SER A 1 215 ? 5.537 10.632 7.307 1.00 91.94 215 SER A CA 1
ATOM 1728 C C . SER A 1 215 ? 4.030 10.623 7.608 1.00 91.94 215 SER A C 1
ATOM 1730 O O . SER A 1 215 ? 3.293 11.523 7.196 1.00 91.94 215 SER A O 1
ATOM 1732 N N . LEU A 1 216 ? 3.554 9.631 8.371 1.00 91.75 216 LEU A N 1
ATOM 1733 C CA . LEU A 1 216 ? 2.147 9.556 8.787 1.00 91.75 216 LEU A CA 1
ATOM 1734 C C . LEU A 1 216 ? 1.707 10.836 9.517 1.00 91.75 216 LEU A C 1
ATOM 1736 O O . LEU A 1 216 ? 0.660 11.399 9.211 1.00 91.75 216 LEU A O 1
ATOM 1740 N N . ASN A 1 217 ? 2.531 11.332 10.443 1.00 91.19 217 ASN A N 1
ATOM 1741 C CA . ASN A 1 217 ? 2.221 12.530 11.225 1.00 91.19 217 ASN A CA 1
ATOM 1742 C C . ASN A 1 217 ? 2.111 13.780 10.350 1.00 91.19 217 ASN A C 1
ATOM 1744 O O . ASN A 1 217 ? 1.230 14.609 10.571 1.00 91.19 217 ASN A O 1
ATOM 1748 N N . ASP A 1 218 ? 2.986 13.926 9.358 1.00 91.12 218 ASP A N 1
ATOM 1749 C CA . ASP A 1 218 ? 2.929 15.075 8.457 1.00 91.12 218 ASP A CA 1
ATOM 1750 C C . ASP A 1 218 ? 1.789 14.934 7.448 1.00 91.12 218 ASP A C 1
ATOM 1752 O O . ASP A 1 218 ? 1.127 15.922 7.144 1.00 91.12 218 ASP A O 1
ATOM 1756 N N . SER A 1 219 ? 1.467 13.708 7.029 1.00 92.38 219 SER A N 1
ATOM 1757 C CA . SER A 1 219 ? 0.269 13.423 6.236 1.00 92.38 219 SER A CA 1
ATOM 1758 C C . SER A 1 219 ? -1.005 13.807 6.987 1.00 92.38 219 SER A C 1
ATOM 1760 O O . SER A 1 219 ? -1.877 14.452 6.409 1.00 92.38 219 SER A O 1
ATOM 1762 N N . ILE A 1 220 ? -1.096 13.499 8.286 1.00 91.31 220 ILE A N 1
ATOM 1763 C CA . ILE A 1 220 ? -2.206 13.938 9.145 1.00 91.31 220 ILE A CA 1
ATOM 1764 C C . ILE A 1 220 ? -2.274 15.466 9.185 1.00 91.31 220 ILE A C 1
ATOM 1766 O O . ILE A 1 220 ? -3.339 16.027 8.962 1.00 91.31 220 ILE A O 1
ATOM 1770 N N . LYS A 1 221 ? -1.157 16.163 9.422 1.00 89.75 221 LYS A N 1
ATOM 1771 C CA . LYS A 1 221 ? -1.146 17.637 9.460 1.00 89.75 221 LYS A CA 1
ATOM 1772 C C . LYS A 1 221 ? -1.590 18.264 8.137 1.00 89.75 221 LYS A C 1
ATOM 1774 O O . LYS A 1 221 ? -2.356 19.219 8.157 1.00 89.75 221 LYS A O 1
ATOM 1779 N N . LEU A 1 222 ? -1.121 17.731 7.008 1.00 89.81 222 LEU A N 1
ATOM 1780 C CA . LEU A 1 222 ? -1.434 18.241 5.669 1.00 89.81 222 LEU A CA 1
ATOM 1781 C C . LEU A 1 222 ? -2.899 18.014 5.278 1.00 89.81 222 LEU A C 1
ATOM 1783 O O . LEU A 1 222 ? -3.474 18.814 4.545 1.00 89.81 222 LEU A O 1
ATOM 1787 N N . THR A 1 223 ? -3.498 16.929 5.768 1.00 90.00 223 THR A N 1
ATOM 1788 C CA . THR A 1 223 ? -4.891 16.554 5.479 1.00 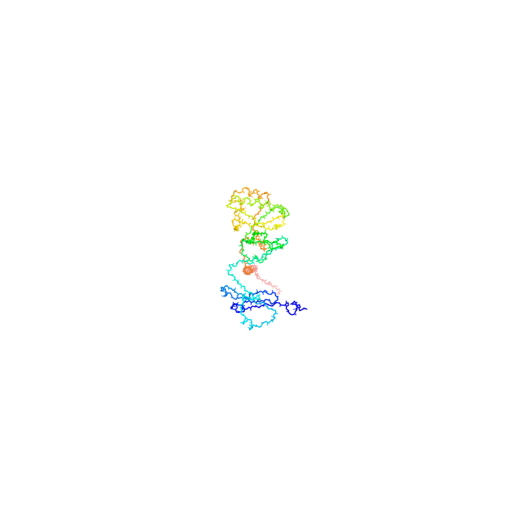90.00 223 THR A CA 1
ATOM 1789 C C . THR A 1 223 ? -5.885 17.040 6.537 1.00 90.00 223 THR A C 1
ATOM 1791 O O . THR A 1 223 ? -7.096 16.978 6.309 1.00 90.00 223 THR A O 1
ATOM 1794 N N . ALA A 1 224 ? -5.403 17.543 7.679 1.00 84.31 224 ALA A N 1
ATOM 1795 C CA . ALA A 1 224 ? -6.229 18.012 8.782 1.00 84.31 224 ALA A CA 1
ATOM 1796 C C . ALA A 1 224 ? -6.880 19.363 8.470 1.00 84.31 224 ALA A C 1
ATOM 1798 O O . ALA A 1 224 ? -6.226 20.394 8.345 1.00 84.31 224 ALA A O 1
ATOM 1799 N N . THR A 1 225 ? -8.210 19.385 8.472 1.00 67.69 225 THR A N 1
ATOM 1800 C CA . THR A 1 225 ? -8.998 20.607 8.258 1.00 67.69 225 THR A CA 1
ATOM 1801 C C . THR A 1 225 ? -9.096 21.505 9.490 1.00 67.69 225 THR A C 1
ATOM 1803 O O . THR A 1 225 ? -9.407 22.686 9.368 1.00 67.69 225 THR A O 1
ATOM 1806 N N . LYS A 1 226 ? -8.830 20.967 10.689 1.00 57.34 226 LYS A N 1
ATOM 1807 C CA . LYS A 1 226 ? -9.011 21.676 11.968 1.00 57.34 226 LYS A CA 1
ATOM 1808 C C . LYS A 1 226 ? -7.844 22.573 12.382 1.00 57.34 226 LYS A C 1
ATOM 1810 O O . LYS A 1 226 ? -8.034 23.384 13.280 1.00 57.34 226 LYS A O 1
ATOM 1815 N N . MET A 1 227 ? -6.653 22.416 11.796 1.00 48.25 227 MET A N 1
ATOM 1816 C CA . MET A 1 227 ? -5.437 23.040 12.339 1.00 48.25 227 MET A CA 1
ATOM 1817 C C . MET A 1 227 ? -4.899 24.262 11.593 1.00 48.25 227 MET A C 1
ATOM 1819 O O . MET A 1 227 ? -3.968 24.843 12.133 1.00 48.25 227 MET A O 1
ATOM 1823 N N . ASN A 1 228 ? -5.468 24.672 10.446 1.00 45.75 228 ASN A N 1
ATOM 1824 C CA . ASN A 1 228 ? -5.459 26.046 9.895 1.00 45.75 228 ASN A CA 1
ATOM 1825 C C . ASN A 1 228 ? -5.809 26.064 8.385 1.00 45.75 228 ASN A C 1
ATOM 1827 O O . ASN A 1 228 ? -5.170 25.402 7.573 1.00 45.75 228 ASN A O 1
ATOM 1831 N N . SER A 1 229 ? -6.782 26.907 8.021 1.00 56.28 229 SER A N 1
ATOM 1832 C CA . SER A 1 229 ? -6.765 27.752 6.807 1.00 56.28 229 SER A CA 1
ATOM 1833 C C . SER A 1 229 ? -6.893 27.151 5.402 1.00 56.28 229 SER A C 1
ATOM 1835 O O . SER A 1 229 ? -6.559 27.849 4.448 1.00 56.28 229 SER A O 1
ATOM 1837 N N . ASN A 1 230 ? -7.378 25.924 5.204 1.00 72.81 230 ASN A N 1
ATOM 1838 C CA . ASN A 1 230 ? -7.593 25.426 3.838 1.00 72.81 230 ASN A CA 1
ATOM 1839 C C . ASN A 1 230 ? -9.080 25.271 3.503 1.00 72.81 230 ASN A C 1
ATOM 1841 O O . ASN A 1 230 ? -9.609 24.161 3.443 1.00 72.81 230 ASN A O 1
ATOM 1845 N N . GLU A 1 231 ? -9.753 26.406 3.275 1.00 86.75 231 GLU A N 1
ATOM 1846 C CA . GLU A 1 231 ? -11.150 26.455 2.810 1.00 86.75 231 GLU A CA 1
ATOM 1847 C C . GLU A 1 231 ? -11.360 25.598 1.557 1.00 86.75 231 GLU A C 1
ATOM 1849 O O . GLU A 1 231 ? -12.387 24.935 1.429 1.00 86.75 231 GLU A O 1
ATOM 1854 N N . LYS A 1 232 ? -10.356 25.531 0.671 1.00 90.75 232 LYS A N 1
ATOM 1855 C CA . LYS A 1 232 ? -10.395 24.678 -0.521 1.00 90.75 232 LYS A CA 1
ATOM 1856 C C . LYS A 1 232 ? -10.411 23.194 -0.165 1.00 90.75 232 LYS A C 1
ATOM 1858 O O . LYS A 1 232 ? -11.174 22.451 -0.765 1.00 90.75 232 LYS A O 1
ATOM 1863 N N . LEU A 1 233 ? -9.619 22.763 0.820 1.00 92.31 233 LEU A N 1
ATOM 1864 C CA . LEU A 1 233 ? -9.610 21.369 1.278 1.00 92.31 233 LEU A CA 1
ATOM 1865 C C . LEU A 1 233 ? -10.929 20.989 1.955 1.00 92.31 233 LEU A C 1
ATOM 1867 O O . LEU A 1 233 ? -11.459 19.913 1.703 1.00 92.31 233 LEU A O 1
ATOM 1871 N N . MET A 1 234 ? -11.488 21.886 2.773 1.00 91.81 234 MET A N 1
ATOM 1872 C CA . MET A 1 234 ? -12.807 21.671 3.373 1.00 91.81 234 MET A CA 1
ATOM 1873 C C . MET A 1 234 ? -13.901 21.588 2.301 1.00 91.81 234 MET A C 1
ATOM 1875 O O . MET A 1 234 ? -14.733 20.687 2.347 1.00 91.81 234 MET A O 1
ATOM 1879 N N . SER A 1 235 ? -13.870 22.495 1.321 1.00 93.81 235 SER A N 1
ATOM 1880 C CA . SER A 1 235 ? -14.785 22.492 0.176 1.00 93.81 235 SER A CA 1
ATOM 1881 C C . SER A 1 235 ? -14.666 21.198 -0.629 1.00 93.81 235 SER A C 1
ATOM 1883 O O . SER A 1 235 ? -15.678 20.575 -0.937 1.00 93.81 235 SER A O 1
ATOM 1885 N N . LEU A 1 236 ? -13.438 20.722 -0.875 1.00 95.69 236 LEU A N 1
ATOM 1886 C CA . LEU A 1 236 ? -13.198 19.439 -1.533 1.00 95.69 236 LEU A CA 1
ATOM 1887 C C . LEU A 1 236 ? -13.826 18.284 -0.744 1.00 95.69 236 LEU A C 1
ATOM 1889 O O . LEU A 1 236 ? -14.533 17.456 -1.312 1.00 95.69 236 LEU A O 1
ATOM 1893 N N . TYR A 1 237 ? -13.595 18.228 0.567 1.00 95.25 237 TYR A N 1
ATOM 1894 C CA . TYR A 1 237 ? -14.144 17.171 1.415 1.00 95.25 237 TYR A CA 1
ATOM 1895 C C . TYR A 1 237 ? -15.671 17.199 1.453 1.00 95.25 237 TYR A C 1
ATOM 1897 O O . TYR A 1 237 ? -16.291 16.143 1.432 1.00 95.25 237 TYR A O 1
ATOM 1905 N N . GLN A 1 238 ? -16.287 18.381 1.442 1.00 95.06 238 GLN A N 1
ATOM 1906 C CA . GLN A 1 238 ? -17.741 18.516 1.349 1.00 95.06 238 GLN A CA 1
ATOM 1907 C C . GLN A 1 238 ? -18.269 18.089 -0.026 1.00 95.06 238 GLN A C 1
ATOM 1909 O O . GLN A 1 238 ? -19.225 17.325 -0.097 1.00 95.06 238 GLN A O 1
ATOM 1914 N N . GLN A 1 239 ? -17.627 18.527 -1.113 1.00 96.31 239 GLN A N 1
ATOM 1915 C CA . GLN A 1 239 ? -18.003 18.188 -2.490 1.00 96.31 239 GLN A CA 1
ATOM 1916 C C . GLN A 1 239 ? -17.949 16.677 -2.756 1.00 96.31 239 GLN A C 1
ATOM 1918 O O . GLN A 1 239 ? -18.774 16.137 -3.497 1.00 96.31 239 GLN A O 1
ATOM 1923 N N . PHE A 1 240 ? -16.961 15.999 -2.175 1.00 96.44 240 PHE A N 1
ATOM 1924 C CA . PHE A 1 240 ? -16.771 14.557 -2.300 1.00 96.44 240 PHE A CA 1
ATOM 1925 C C . PHE A 1 240 ? -17.290 13.779 -1.089 1.00 96.44 240 PHE A C 1
ATOM 1927 O O . PHE A 1 240 ? -16.959 12.609 -0.970 1.00 96.44 240 PHE A O 1
ATOM 1934 N N . GLU A 1 241 ? -18.093 14.389 -0.213 1.00 95.62 241 GLU A N 1
ATOM 1935 C CA . GLU A 1 241 ? -18.754 13.721 0.920 1.00 95.62 241 GLU A CA 1
ATOM 1936 C C . GLU A 1 241 ? -17.802 12.877 1.791 1.00 95.62 241 GLU A C 1
ATOM 1938 O O . GLU A 1 241 ? -18.132 11.781 2.254 1.00 95.62 241 GLU A O 1
ATOM 1943 N N . VAL A 1 242 ? -16.592 13.393 2.016 1.00 95.00 242 VAL A N 1
ATOM 1944 C CA . VAL A 1 242 ? -15.604 12.801 2.920 1.00 95.00 242 VAL A CA 1
ATOM 1945 C C . VAL A 1 242 ? -16.077 13.023 4.352 1.00 95.00 242 VAL A C 1
ATOM 1947 O O . VAL A 1 242 ? -16.078 14.142 4.866 1.00 95.00 242 VAL A O 1
ATOM 1950 N N . ILE A 1 243 ? -16.464 11.940 5.014 1.00 92.06 243 ILE A N 1
ATOM 1951 C CA . ILE A 1 243 ? -16.991 11.968 6.381 1.00 92.06 243 ILE A CA 1
ATOM 1952 C C . ILE A 1 243 ? -15.852 11.964 7.392 1.00 92.06 243 ILE A C 1
ATOM 1954 O O . ILE A 1 243 ? -15.927 12.618 8.433 1.00 92.06 243 ILE A O 1
ATOM 1958 N N . ASN A 1 244 ? -14.822 11.162 7.116 1.00 91.25 244 ASN A N 1
ATOM 1959 C CA . ASN A 1 244 ? -13.759 10.900 8.069 1.00 91.25 244 ASN A CA 1
ATOM 1960 C C . ASN A 1 244 ? -12.438 10.536 7.382 1.00 91.25 244 ASN A C 1
ATOM 1962 O O . ASN A 1 244 ? -12.418 10.080 6.235 1.00 91.25 244 ASN A O 1
ATOM 1966 N N . ILE A 1 245 ? -11.344 10.722 8.122 1.00 92.69 245 ILE A N 1
ATOM 1967 C CA . ILE A 1 245 ? -10.000 10.271 7.766 1.00 92.69 245 ILE A CA 1
ATOM 1968 C C . ILE A 1 245 ? -9.504 9.373 8.901 1.00 92.69 245 ILE A C 1
ATOM 1970 O O . ILE A 1 245 ? -9.189 9.857 9.986 1.00 92.69 245 ILE A O 1
ATOM 1974 N N . ASP A 1 246 ? -9.446 8.070 8.643 1.00 91.00 246 ASP A N 1
ATOM 1975 C CA . ASP A 1 246 ? -9.045 7.040 9.607 1.00 91.00 246 ASP A CA 1
ATOM 1976 C C . ASP A 1 246 ? -7.637 6.500 9.309 1.00 91.00 246 ASP A C 1
ATOM 1978 O O . ASP A 1 246 ? -6.997 6.870 8.327 1.00 91.00 246 ASP A O 1
ATOM 1982 N N . SER A 1 247 ? -7.141 5.584 10.144 1.00 91.12 247 SER A N 1
ATOM 1983 C CA . SER A 1 247 ? -5.987 4.748 9.792 1.00 91.12 247 SER A CA 1
ATOM 1984 C C . SER A 1 247 ? -6.422 3.586 8.891 1.00 91.12 247 SER A C 1
ATOM 1986 O O . SER A 1 247 ? -7.514 3.029 9.042 1.00 91.12 247 SER A O 1
ATOM 1988 N N . CYS A 1 248 ? -5.551 3.198 7.960 1.00 90.38 248 CYS A N 1
ATOM 1989 C CA . CYS A 1 248 ? -5.740 2.017 7.116 1.00 90.38 248 CYS A CA 1
ATOM 1990 C C . CYS A 1 248 ? -5.483 0.695 7.812 1.00 90.38 248 CYS A C 1
ATOM 1992 O O . CYS A 1 248 ? -5.788 -0.342 7.225 1.00 90.38 248 CYS A O 1
ATOM 1994 N N . LYS A 1 249 ? -4.932 0.715 9.032 1.00 84.94 249 LYS A N 1
ATOM 1995 C CA . LYS A 1 249 ? -4.673 -0.498 9.797 1.00 84.94 249 LYS A CA 1
ATOM 1996 C C . LYS A 1 249 ? -5.910 -1.388 9.739 1.00 84.94 249 LYS A C 1
ATOM 1998 O O . LYS A 1 249 ? -6.983 -0.990 10.198 1.00 84.94 249 LYS A O 1
ATOM 2003 N N . SER A 1 250 ? -5.758 -2.568 9.134 1.00 57.97 250 SER A N 1
ATOM 2004 C CA . SER A 1 250 ? -6.842 -3.533 9.112 1.00 57.97 250 SER A CA 1
ATOM 2005 C C . SER A 1 250 ? -7.203 -3.814 10.565 1.00 57.97 250 SER A C 1
ATOM 2007 O O . SER A 1 250 ? -6.344 -4.130 11.394 1.00 57.97 250 SER A O 1
ATOM 2009 N N . GLU A 1 251 ? -8.475 -3.637 10.906 1.00 53.97 251 GLU A N 1
ATOM 2010 C CA . GLU A 1 251 ? -9.015 -4.248 12.108 1.00 53.97 251 GLU A CA 1
ATOM 2011 C C . GLU A 1 251 ? -8.957 -5.764 11.883 1.00 53.97 251 GLU A C 1
ATOM 2013 O O . GLU A 1 251 ? -9.941 -6.409 11.523 1.00 53.97 251 GLU A O 1
ATOM 2018 N N . ILE A 1 252 ? -7.775 -6.359 12.066 1.00 41.22 252 ILE A N 1
ATOM 2019 C CA . ILE A 1 252 ? -7.691 -7.728 12.549 1.00 41.22 252 ILE A CA 1
ATOM 2020 C C . ILE A 1 252 ? -8.425 -7.663 13.878 1.00 41.22 252 ILE A C 1
ATOM 2022 O O . ILE A 1 252 ? -7.921 -7.056 14.818 1.00 41.22 252 ILE A O 1
ATOM 2026 N N . HIS A 1 253 ? -9.654 -8.177 13.887 1.00 36.28 253 HIS A N 1
ATOM 2027 C CA . HIS A 1 253 ? -10.543 -8.313 15.032 1.00 36.28 253 HIS A CA 1
ATOM 2028 C C . HIS A 1 253 ? -9.807 -8.337 16.378 1.00 36.28 253 HIS A C 1
ATOM 2030 O O . HIS A 1 253 ? -9.488 -9.398 16.898 1.00 36.28 253 HIS A O 1
ATOM 2036 N N . LEU A 1 254 ? -9.625 -7.170 16.983 1.00 35.59 254 LEU A N 1
ATOM 2037 C CA . LEU A 1 254 ? -9.600 -7.025 18.424 1.00 35.59 254 LEU A CA 1
ATOM 2038 C C . LEU A 1 254 ? -10.503 -5.840 18.723 1.00 35.59 254 LEU A C 1
ATOM 2040 O O . LEU A 1 254 ? -10.098 -4.680 18.766 1.00 35.59 254 LEU A O 1
ATOM 2044 N N . SER A 1 255 ? -11.783 -6.162 18.871 1.00 34.81 255 SER A N 1
ATOM 2045 C CA . SER A 1 255 ? -12.711 -5.311 19.588 1.00 34.81 255 SER A CA 1
ATOM 2046 C C . SER A 1 255 ? -12.033 -4.836 20.874 1.00 34.81 255 SER A C 1
ATOM 2048 O O . SER A 1 255 ? -11.540 -5.648 21.656 1.00 34.81 255 SER A O 1
ATOM 2050 N N . THR A 1 256 ? -12.107 -3.529 21.119 1.00 38.19 256 THR A N 1
ATOM 2051 C CA . THR A 1 256 ? -11.732 -2.856 22.372 1.00 38.19 256 THR A CA 1
ATOM 2052 C C . THR A 1 256 ? -10.231 -2.657 22.613 1.00 38.19 256 THR A C 1
ATOM 2054 O O . THR A 1 256 ? -9.572 -3.465 23.252 1.00 38.19 256 THR A O 1
ATOM 2057 N N . THR A 1 257 ? -9.738 -1.466 22.269 1.00 36.94 257 THR A N 1
ATOM 2058 C CA . THR A 1 257 ? -8.758 -0.771 23.120 1.00 36.94 257 THR A CA 1
ATOM 2059 C C . THR A 1 257 ? -9.068 0.728 23.151 1.00 36.94 257 THR A C 1
ATOM 2061 O O . THR A 1 257 ? -8.361 1.552 22.583 1.00 36.94 257 THR A O 1
ATOM 2064 N N . ALA A 1 258 ? -10.123 1.095 23.886 1.00 35.88 258 ALA A N 1
ATOM 2065 C CA . ALA A 1 258 ? -9.896 2.112 24.908 1.00 35.88 258 ALA A CA 1
ATOM 2066 C C . ALA A 1 258 ? -8.814 1.541 25.832 1.00 35.88 258 ALA A C 1
ATOM 2068 O O . ALA A 1 258 ? -8.862 0.348 26.116 1.00 35.88 258 ALA A O 1
ATOM 2069 N N . ALA A 1 259 ? -7.826 2.344 26.218 1.00 39.44 259 ALA A N 1
ATOM 2070 C CA . ALA A 1 259 ? -6.692 1.944 27.047 1.00 39.44 259 ALA A CA 1
ATOM 2071 C C . ALA A 1 259 ? -7.100 1.005 28.202 1.00 39.44 259 ALA A C 1
ATOM 2073 O O . ALA A 1 259 ? -7.509 1.435 29.275 1.00 39.44 259 ALA A O 1
ATOM 2074 N N . ALA A 1 260 ? -6.992 -0.294 27.960 1.00 39.81 260 ALA A N 1
ATOM 2075 C CA . ALA A 1 260 ? -7.188 -1.348 28.925 1.00 39.81 260 ALA A CA 1
ATOM 2076 C C . ALA A 1 260 ? -5.999 -2.262 28.696 1.00 39.81 260 ALA A C 1
ATOM 2078 O O . ALA A 1 260 ? -5.878 -2.910 27.659 1.00 39.81 260 ALA A O 1
ATOM 2079 N N . SER A 1 261 ? -5.066 -2.205 29.637 1.00 48.31 261 SER A N 1
ATOM 2080 C CA . SER A 1 261 ? -3.958 -3.136 29.774 1.00 48.31 261 SER A CA 1
ATOM 2081 C C . SER A 1 261 ? -4.419 -4.549 29.415 1.00 48.31 261 SER A C 1
ATOM 2083 O O . SER A 1 261 ? -5.236 -5.136 30.128 1.00 48.31 261 SER A O 1
ATOM 2085 N N . THR A 1 262 ? -3.925 -5.081 28.300 1.00 43.94 262 THR A N 1
ATOM 2086 C CA . THR A 1 262 ? -4.173 -6.458 27.882 1.00 43.94 262 THR A CA 1
ATOM 2087 C C . THR A 1 262 ? -3.445 -7.377 28.852 1.00 43.94 262 THR A C 1
ATOM 2089 O O . THR A 1 262 ? -2.277 -7.718 28.671 1.00 43.94 262 THR A O 1
ATOM 2092 N N . PHE A 1 263 ? -4.121 -7.723 29.942 1.00 57.81 263 PHE A N 1
ATOM 2093 C CA . PHE A 1 263 ? -3.694 -8.783 30.835 1.00 57.81 263 PHE A CA 1
ATOM 2094 C C . PHE A 1 263 ? -3.711 -10.099 30.057 1.00 57.81 263 PHE A C 1
ATOM 2096 O O . PHE A 1 263 ? -4.687 -10.400 29.371 1.00 57.81 263 PHE A O 1
ATOM 2103 N N . SER A 1 264 ? -2.628 -10.877 30.146 1.00 70.50 264 SER A N 1
ATOM 2104 C CA . SER A 1 264 ? -2.590 -12.208 29.533 1.00 70.50 264 SER A CA 1
ATOM 2105 C C . SER A 1 264 ? -3.781 -13.037 30.027 1.00 70.50 264 SER A C 1
ATOM 2107 O O . SER A 1 264 ? -4.216 -12.877 31.171 1.00 70.50 264 SER A O 1
ATOM 2109 N N . THR A 1 265 ? -4.302 -13.946 29.204 1.00 72.94 265 THR A N 1
ATOM 2110 C CA . THR A 1 265 ? -5.427 -14.828 29.570 1.00 72.94 265 THR A CA 1
ATOM 2111 C C . THR A 1 265 ? -5.172 -15.558 30.895 1.00 72.94 265 THR A C 1
ATOM 2113 O O . THR A 1 265 ? -6.079 -15.729 31.708 1.00 72.94 265 THR A O 1
ATOM 2116 N N . ASN A 1 266 ? -3.907 -15.883 31.174 1.00 75.81 266 ASN A N 1
ATOM 2117 C CA . ASN A 1 266 ? -3.472 -16.473 32.438 1.00 75.81 266 ASN A CA 1
ATOM 2118 C C . ASN A 1 266 ? -3.658 -15.516 33.623 1.00 75.81 266 ASN A C 1
ATOM 2120 O O . ASN A 1 266 ? -4.096 -15.928 34.693 1.00 75.81 266 ASN A O 1
ATOM 2124 N N . THR A 1 267 ? -3.379 -14.228 33.438 1.00 82.69 267 THR A N 1
ATOM 2125 C CA . THR A 1 267 ? -3.582 -13.211 34.473 1.00 82.69 267 THR A CA 1
ATOM 2126 C C . THR A 1 267 ? -5.064 -13.027 34.795 1.00 82.69 267 THR A C 1
ATOM 2128 O O . THR A 1 267 ? -5.417 -12.904 35.963 1.00 82.69 267 THR A O 1
ATOM 2131 N N . ILE A 1 268 ? -5.943 -13.083 33.791 1.00 86.00 268 ILE A N 1
ATOM 2132 C CA . ILE A 1 268 ? -7.397 -12.991 33.999 1.00 86.00 268 ILE A CA 1
ATOM 2133 C C . ILE A 1 268 ? -7.907 -14.188 34.811 1.00 86.00 268 ILE A C 1
ATOM 2135 O O . ILE A 1 268 ? -8.668 -14.006 35.762 1.00 86.00 268 ILE A O 1
ATOM 2139 N N . LEU A 1 269 ? -7.449 -15.404 34.493 1.00 88.25 269 LEU A N 1
ATOM 2140 C CA . LEU A 1 269 ? -7.821 -16.605 35.243 1.00 88.25 269 LEU A CA 1
ATOM 2141 C C . LEU A 1 269 ? -7.375 -16.522 36.707 1.00 88.25 269 LEU A C 1
ATOM 2143 O O . LEU A 1 269 ? -8.179 -16.795 37.599 1.00 88.25 269 LEU A O 1
ATOM 2147 N N . ILE A 1 270 ? -6.142 -16.066 36.957 1.00 90.94 270 ILE A N 1
ATOM 2148 C CA . ILE A 1 270 ? -5.601 -15.883 38.311 1.00 90.94 270 ILE A CA 1
ATOM 2149 C C . ILE A 1 270 ? -6.416 -14.845 39.090 1.00 90.94 270 ILE A C 1
ATOM 2151 O O . ILE A 1 270 ? -6.829 -15.113 40.218 1.00 90.94 270 ILE A O 1
ATOM 2155 N N . VAL A 1 271 ? -6.700 -13.685 38.490 1.00 92.94 271 VAL A N 1
ATOM 2156 C CA . VAL A 1 271 ? -7.486 -12.626 39.143 1.00 92.94 271 VAL A CA 1
ATOM 2157 C C . VAL A 1 271 ? -8.904 -13.110 39.457 1.00 92.94 271 VAL A C 1
ATOM 2159 O O . VAL A 1 271 ? -9.391 -12.883 40.565 1.00 92.94 271 VAL A O 1
ATOM 2162 N N . SER A 1 272 ? -9.548 -13.836 38.536 1.00 91.81 272 SER A N 1
ATOM 2163 C CA . SER A 1 272 ? -10.878 -14.406 38.791 1.00 91.81 272 SER A CA 1
ATOM 2164 C C . SER A 1 272 ? -10.852 -15.447 39.917 1.00 91.81 272 SER A C 1
ATOM 2166 O O . SER A 1 272 ? -11.726 -15.438 40.783 1.00 91.81 272 SER A O 1
ATOM 2168 N N . GLY A 1 273 ? -9.811 -16.288 39.970 1.00 95.25 273 GLY A N 1
ATOM 2169 C CA . GLY A 1 273 ? -9.639 -17.290 41.020 1.00 95.25 273 GLY A CA 1
ATOM 2170 C C . GLY A 1 273 ? -9.464 -16.657 42.399 1.00 95.25 273 GLY A C 1
ATOM 2171 O O . GLY A 1 273 ? -10.099 -17.086 43.363 1.00 95.25 273 GLY A O 1
ATOM 2172 N N . ILE A 1 274 ? -8.672 -15.584 42.488 1.00 96.00 274 ILE A N 1
ATOM 2173 C CA . ILE A 1 274 ? -8.490 -14.816 43.728 1.00 96.00 274 ILE A CA 1
ATOM 2174 C C . ILE A 1 274 ? -9.815 -14.187 44.174 1.00 96.00 274 ILE A C 1
ATOM 2176 O O . ILE A 1 274 ? -10.162 -14.258 45.353 1.00 96.00 274 ILE A O 1
ATOM 2180 N N . LEU A 1 275 ? -10.588 -13.617 43.245 1.00 96.50 275 LEU A N 1
ATOM 2181 C CA . LEU A 1 275 ? -11.877 -13.000 43.562 1.00 96.50 275 LEU A CA 1
ATOM 2182 C C . LEU A 1 275 ? -12.877 -14.022 44.129 1.00 96.50 275 LEU A C 1
ATOM 2184 O O . LEU A 1 275 ? -13.540 -13.750 45.131 1.00 96.50 275 LEU A O 1
ATOM 2188 N N . ILE A 1 276 ? -12.946 -15.218 43.536 1.00 97.00 276 ILE A N 1
ATOM 2189 C CA . ILE A 1 276 ? -13.797 -16.313 44.025 1.00 97.00 276 ILE A CA 1
ATOM 2190 C C . ILE A 1 276 ? -13.354 -16.761 45.424 1.00 97.00 276 ILE A C 1
ATOM 2192 O O . ILE A 1 276 ? -14.194 -16.940 46.306 1.00 97.00 276 ILE A O 1
ATOM 2196 N N . ALA A 1 277 ? -12.046 -16.890 45.664 1.00 95.88 277 ALA A N 1
ATOM 2197 C CA . ALA A 1 277 ? -11.520 -17.261 46.976 1.00 95.88 277 ALA A CA 1
ATOM 2198 C C . ALA A 1 277 ? -11.882 -16.232 48.063 1.00 95.88 277 ALA A C 1
ATOM 2200 O O . ALA A 1 277 ? -12.283 -16.610 49.166 1.00 95.88 277 ALA A O 1
ATOM 2201 N N . ILE A 1 278 ? -11.813 -14.935 47.743 1.00 97.19 278 ILE A N 1
ATOM 2202 C CA . ILE A 1 278 ? -12.215 -13.854 48.653 1.00 97.19 278 ILE A CA 1
ATOM 2203 C C . ILE A 1 278 ? -13.713 -13.941 48.974 1.00 97.19 278 ILE A C 1
ATOM 2205 O O . ILE A 1 278 ? -14.095 -13.841 50.141 1.00 97.19 278 ILE A O 1
ATOM 2209 N N . LEU A 1 279 ? -14.566 -14.175 47.973 1.00 97.00 279 LEU A N 1
ATOM 2210 C CA . LEU A 1 279 ? -16.013 -14.317 48.178 1.00 97.00 279 LEU A CA 1
ATOM 2211 C C . LEU A 1 279 ? -16.358 -15.510 49.078 1.00 97.00 279 LEU A C 1
ATOM 2213 O O . LEU A 1 279 ? -17.196 -15.384 49.974 1.00 97.00 279 LEU A O 1
ATOM 2217 N N . LEU A 1 280 ? -15.681 -16.646 48.893 1.00 96.75 280 LEU A N 1
ATOM 2218 C CA . LEU A 1 280 ? -15.848 -17.816 49.759 1.00 96.75 280 LEU A CA 1
ATOM 2219 C C . LEU A 1 280 ? -15.425 -17.516 51.201 1.00 96.75 280 LEU A C 1
ATOM 2221 O O . LEU A 1 280 ? -16.126 -17.895 52.141 1.00 96.75 280 LEU A O 1
ATOM 2225 N N . LEU A 1 281 ? -14.326 -16.785 51.388 1.00 96.94 281 LEU A N 1
ATOM 2226 C CA . LEU A 1 281 ? -13.851 -16.392 52.711 1.00 96.94 281 LEU A CA 1
ATOM 2227 C C . LEU A 1 281 ? -14.846 -15.460 53.419 1.00 96.94 281 LEU A C 1
ATOM 2229 O O . LEU A 1 281 ? -15.193 -15.704 54.576 1.00 96.94 281 LEU A O 1
ATOM 2233 N N . PHE A 1 282 ? -15.382 -14.457 52.717 1.00 97.00 282 PHE A N 1
ATOM 2234 C CA . PHE A 1 282 ? -16.446 -13.600 53.250 1.00 97.00 282 PHE A CA 1
ATOM 2235 C C . PHE A 1 282 ? -17.706 -14.391 53.609 1.00 97.00 282 PHE A C 1
ATOM 2237 O O . PHE A 1 282 ? -18.278 -14.170 54.676 1.00 97.00 282 PHE A O 1
ATOM 2244 N N . SER A 1 283 ? -18.112 -15.346 52.768 1.00 96.69 283 SER A N 1
ATOM 2245 C CA . SER A 1 283 ? -19.254 -16.220 53.051 1.00 96.69 283 SER A CA 1
ATOM 2246 C C . SER A 1 283 ? -19.033 -17.062 54.312 1.00 96.69 283 SER A C 1
ATOM 2248 O O . SER A 1 283 ? -19.932 -17.170 55.144 1.00 96.69 283 SER A O 1
ATOM 2250 N N . CYS A 1 284 ? -17.836 -17.622 54.505 1.00 96.75 284 CYS A N 1
ATOM 2251 C CA . CYS A 1 284 ? -17.488 -18.378 55.710 1.00 96.75 284 CYS A CA 1
ATOM 2252 C C . CYS A 1 284 ? -17.510 -17.503 56.972 1.00 96.75 284 CYS A C 1
ATOM 2254 O O . CYS A 1 284 ? -18.045 -17.914 58.006 1.00 96.75 284 CYS A O 1
ATOM 2256 N N . ILE A 1 285 ? -16.983 -16.277 56.898 1.00 96.81 285 ILE A N 1
ATOM 2257 C CA . ILE A 1 285 ? -17.024 -15.331 58.022 1.00 96.81 285 ILE A CA 1
ATOM 2258 C C . ILE A 1 285 ? -18.476 -14.961 58.344 1.00 96.81 285 ILE A C 1
ATOM 2260 O O . ILE A 1 285 ? -18.902 -15.078 59.491 1.00 96.81 285 ILE A O 1
ATOM 2264 N N . ALA A 1 286 ? -19.276 -14.601 57.340 1.00 96.62 286 ALA A N 1
ATOM 2265 C CA . ALA A 1 286 ? -20.688 -14.283 57.533 1.00 96.62 286 ALA A CA 1
ATOM 2266 C C . ALA A 1 286 ? -21.467 -15.466 58.134 1.00 96.62 286 ALA A C 1
ATOM 2268 O O . ALA A 1 286 ? -22.252 -15.279 59.065 1.00 96.62 286 ALA A O 1
ATOM 2269 N N . TYR A 1 287 ? -21.208 -16.687 57.659 1.00 97.31 287 TYR A N 1
ATOM 2270 C CA . TYR A 1 287 ? -21.831 -17.902 58.177 1.00 97.31 287 TYR A CA 1
ATOM 2271 C C . TYR A 1 287 ? -21.468 -18.155 59.643 1.00 97.31 287 TYR A C 1
ATOM 2273 O O . TYR A 1 287 ? -22.350 -18.388 60.468 1.00 97.31 287 TYR A O 1
ATOM 2281 N N . THR A 1 288 ? -20.187 -18.053 60.004 1.00 95.50 288 THR A N 1
ATOM 2282 C CA . THR A 1 288 ? -19.755 -18.226 61.400 1.00 95.50 288 THR A CA 1
ATOM 2283 C C . THR A 1 288 ? -20.350 -17.156 62.317 1.00 95.50 288 THR A C 1
ATOM 2285 O O . THR A 1 288 ? -20.859 -17.500 63.384 1.00 95.50 288 THR A O 1
ATOM 2288 N N . CYS A 1 289 ? -20.400 -15.890 61.886 1.00 95.25 289 CYS A N 1
ATOM 2289 C CA . CYS A 1 289 ? -21.094 -14.815 62.602 1.00 95.25 289 CYS A CA 1
ATOM 2290 C C . CYS A 1 289 ? -22.600 -15.079 62.758 1.00 95.25 289 CYS A C 1
ATOM 2292 O O . CYS A 1 289 ? -23.185 -14.793 63.806 1.00 95.25 289 CYS A O 1
ATOM 2294 N N . PHE A 1 290 ? -23.248 -15.627 61.729 1.00 96.12 290 PHE A N 1
ATOM 2295 C CA . PHE A 1 290 ? -24.664 -15.969 61.789 1.00 96.12 290 PHE A CA 1
ATOM 2296 C C . PHE A 1 290 ? -24.918 -17.099 62.789 1.00 96.12 290 PHE A C 1
ATOM 2298 O O . PHE A 1 290 ? -25.805 -16.989 63.633 1.00 96.12 290 PHE A O 1
ATOM 2305 N N . VAL A 1 291 ? -24.102 -18.155 62.756 1.00 96.06 291 VAL A N 1
ATOM 2306 C CA . VAL A 1 291 ? -24.214 -19.300 63.669 1.00 96.06 291 VAL A CA 1
ATOM 2307 C C . VAL A 1 291 ? -23.984 -18.884 65.121 1.00 96.06 291 VAL A C 1
ATOM 2309 O O . VAL A 1 291 ? -24.739 -19.308 65.998 1.00 96.06 291 VAL A O 1
ATOM 2312 N N . THR A 1 292 ? -22.987 -18.041 65.408 1.00 94.19 292 THR A N 1
ATOM 2313 C CA . THR A 1 292 ? -22.739 -17.565 66.780 1.00 94.19 292 THR A CA 1
ATOM 2314 C C . THR A 1 292 ? -23.908 -16.732 67.296 1.00 94.19 292 THR A C 1
ATOM 2316 O O . THR A 1 292 ? -24.432 -17.021 68.375 1.00 94.19 292 THR A O 1
ATOM 2319 N N . ARG A 1 293 ? -24.399 -15.779 66.496 1.00 93.81 293 ARG A N 1
ATOM 2320 C CA . ARG A 1 293 ? -25.565 -14.956 66.842 1.00 93.81 293 ARG A CA 1
ATOM 2321 C C . ARG A 1 293 ? -26.831 -15.791 67.021 1.00 93.81 293 ARG A C 1
ATOM 2323 O O . ARG A 1 293 ? -27.596 -15.566 67.959 1.00 93.81 293 ARG A O 1
ATOM 2330 N N . TYR A 1 294 ? -27.050 -16.772 66.151 1.00 93.69 294 TYR A N 1
ATOM 2331 C CA . TYR A 1 294 ? -28.189 -17.679 66.240 1.00 93.69 294 TYR A CA 1
ATOM 2332 C C . TYR A 1 294 ? -28.122 -18.541 67.506 1.00 93.69 294 TYR A C 1
ATOM 2334 O O . TYR A 1 294 ? -29.113 -18.690 68.223 1.00 93.69 294 TYR A O 1
ATOM 2342 N N . ARG A 1 295 ? -26.932 -19.038 67.861 1.00 93.38 295 ARG A N 1
ATOM 2343 C CA . ARG A 1 295 ? -26.716 -19.793 69.100 1.00 93.38 295 ARG A CA 1
ATOM 2344 C C . ARG A 1 295 ? -26.988 -18.944 70.343 1.00 93.38 295 ARG A C 1
ATOM 2346 O O . ARG A 1 295 ? -27.587 -19.442 71.295 1.00 93.38 295 ARG A O 1
ATOM 2353 N N . GLU A 1 296 ? -26.582 -17.677 70.352 1.00 92.31 296 GLU A N 1
ATOM 2354 C CA . GLU A 1 296 ? -26.912 -16.746 71.439 1.00 92.31 296 GLU A CA 1
ATOM 2355 C C . GLU A 1 296 ? -28.411 -16.466 71.536 1.00 92.31 296 GLU A C 1
ATOM 2357 O O . GLU A 1 296 ? -28.963 -16.432 72.638 1.00 92.31 296 GLU A O 1
ATOM 2362 N N . PHE A 1 297 ? -29.085 -16.305 70.397 1.00 92.25 297 PHE A N 1
ATOM 2363 C CA . PHE A 1 297 ? -30.532 -16.135 70.353 1.00 92.25 297 PHE A CA 1
ATOM 2364 C C . PHE A 1 297 ? -31.256 -17.344 70.960 1.00 92.25 297 PHE A C 1
ATOM 2366 O O . PHE A 1 297 ? -32.092 -17.171 71.848 1.00 92.25 297 PHE A O 1
ATOM 2373 N N . LEU A 1 298 ? -30.872 -18.565 70.570 1.00 90.06 298 LEU A N 1
ATOM 2374 C CA . LEU A 1 298 ? -31.426 -19.795 71.143 1.00 90.06 298 LEU A CA 1
ATOM 2375 C C . LEU A 1 298 ? -31.157 -19.911 72.648 1.00 90.06 298 LEU A C 1
ATOM 2377 O O . LEU A 1 298 ? -32.032 -20.346 73.394 1.00 90.06 298 LEU A O 1
ATOM 2381 N N . LYS A 1 299 ? -29.976 -19.499 73.132 1.00 90.12 299 LYS A N 1
ATOM 2382 C CA . LYS A 1 299 ? -29.690 -19.457 74.579 1.00 90.12 299 LYS A CA 1
ATOM 2383 C C . LYS A 1 299 ? -30.637 -18.502 75.309 1.00 90.12 299 LYS A C 1
ATOM 2385 O O . LYS A 1 299 ? -31.239 -18.900 76.303 1.00 90.12 299 LYS A O 1
ATOM 2390 N N . LYS A 1 300 ? -30.823 -17.282 74.791 1.00 89.56 300 LYS A N 1
ATOM 2391 C CA . LYS A 1 300 ? -31.745 -16.288 75.370 1.00 89.56 300 LYS A CA 1
ATOM 2392 C C . LYS A 1 300 ? -33.194 -16.781 75.364 1.00 89.56 300 LYS A C 1
ATOM 2394 O O . LYS A 1 300 ? -33.915 -16.561 76.334 1.00 89.56 300 LYS A O 1
ATOM 2399 N N . GLN A 1 301 ? -33.621 -17.462 74.302 1.00 86.69 301 GLN A N 1
ATOM 2400 C CA . GLN A 1 301 ? -34.980 -17.996 74.206 1.00 86.69 301 GLN A CA 1
ATOM 2401 C C . GLN A 1 301 ? -35.211 -19.159 75.185 1.00 86.69 301 GLN A C 1
ATOM 2403 O O . GLN A 1 301 ? -36.220 -19.177 75.885 1.00 86.69 301 GLN A O 1
ATOM 2408 N N . ASN A 1 302 ? -34.250 -20.080 75.302 1.00 81.94 302 ASN A N 1
ATOM 2409 C CA . ASN A 1 302 ? -34.307 -21.174 76.276 1.00 81.94 302 ASN A CA 1
ATOM 2410 C C . ASN A 1 302 ? -34.323 -20.671 77.726 1.00 81.94 302 ASN A C 1
ATOM 2412 O O . ASN A 1 302 ? -34.985 -21.267 78.573 1.00 81.94 302 ASN A O 1
ATOM 2416 N N . GLN A 1 303 ? -33.619 -19.575 78.018 1.00 82.88 303 GLN A N 1
ATOM 2417 C CA . GLN A 1 303 ? -33.624 -18.967 79.346 1.00 82.88 303 GLN A CA 1
ATOM 2418 C C . GLN A 1 303 ? -34.983 -18.336 79.673 1.00 82.88 303 GLN A C 1
ATOM 2420 O O . GLN A 1 303 ? -35.552 -18.657 80.708 1.00 82.88 303 GLN A O 1
ATOM 2425 N N . LYS A 1 304 ? -35.585 -17.585 78.737 1.00 81.44 304 LYS A N 1
ATOM 2426 C CA . LYS A 1 304 ? -36.962 -17.077 78.892 1.00 81.44 304 LYS A CA 1
ATOM 2427 C C . LYS A 1 304 ? -37.984 -18.189 79.142 1.00 81.44 304 LYS A C 1
ATOM 2429 O O . LYS A 1 304 ? -38.873 -18.022 79.967 1.00 81.44 304 LYS A O 1
ATOM 2434 N N . LEU A 1 305 ? -37.857 -19.325 78.452 1.00 76.94 305 LEU A N 1
ATOM 2435 C CA . LEU A 1 305 ? -38.731 -20.484 78.665 1.00 76.94 305 LEU A CA 1
ATOM 2436 C C . LEU A 1 305 ? -38.549 -21.096 80.062 1.00 76.94 305 LEU A C 1
ATOM 2438 O O . LEU A 1 305 ? -39.540 -21.458 80.693 1.00 76.94 305 LEU A O 1
ATOM 2442 N N . ARG A 1 306 ? -37.310 -21.172 80.568 1.00 72.25 306 ARG A N 1
ATOM 2443 C CA . ARG A 1 306 ? -37.028 -21.619 81.943 1.00 72.25 306 ARG A CA 1
ATOM 2444 C C . ARG A 1 306 ? -37.570 -20.653 82.997 1.00 72.25 306 ARG A C 1
ATOM 2446 O O . ARG A 1 306 ? -38.145 -21.124 83.971 1.00 72.25 306 ARG A O 1
ATOM 2453 N N . ASP A 1 307 ? -37.436 -19.350 82.776 1.00 73.81 307 ASP A N 1
ATOM 2454 C CA . ASP A 1 307 ? -37.908 -18.315 83.704 1.00 73.81 307 ASP A CA 1
ATOM 2455 C C . ASP A 1 307 ? -39.443 -18.159 83.670 1.00 73.81 307 ASP A C 1
ATOM 2457 O O . ASP A 1 307 ? -40.041 -17.715 84.644 1.00 73.81 307 ASP A O 1
ATOM 2461 N N . SER A 1 308 ? -40.104 -18.572 82.579 1.00 66.75 308 SER A N 1
ATOM 2462 C CA . SER A 1 308 ? -41.573 -18.584 82.455 1.00 66.75 308 SER A CA 1
ATOM 2463 C C . SER A 1 308 ? -42.259 -19.807 83.076 1.00 66.75 308 SER A C 1
ATOM 2465 O O . SER A 1 308 ? -43.479 -19.939 82.975 1.00 66.75 308 SER A O 1
ATOM 2467 N N . LYS A 1 309 ? -41.504 -20.732 83.685 1.00 53.25 309 LYS A N 1
ATOM 2468 C CA . LYS A 1 309 ? -42.087 -21.914 84.324 1.00 53.25 309 LYS A CA 1
ATOM 2469 C C . LYS A 1 309 ? -42.858 -21.451 85.574 1.00 53.25 309 LYS A C 1
ATOM 2471 O O . LYS A 1 309 ? -42.224 -20.902 86.475 1.00 53.25 309 LYS A O 1
ATOM 2476 N N . PRO A 1 310 ? -44.194 -21.620 85.642 1.00 59.78 310 PRO A N 1
ATOM 2477 C CA . PRO A 1 310 ? -44.963 -21.167 86.795 1.00 59.78 310 PRO A CA 1
ATOM 2478 C C . PRO A 1 310 ? -44.500 -21.905 88.060 1.00 59.78 310 PRO A C 1
ATOM 2480 O O . PRO A 1 310 ? -44.033 -23.049 87.960 1.00 59.78 310 PRO A O 1
ATOM 2483 N N . PRO A 1 311 ? -44.594 -21.264 89.240 1.00 55.06 311 PRO A N 1
ATOM 2484 C CA . PRO A 1 311 ? -44.210 -21.896 90.489 1.00 55.06 311 PRO A CA 1
ATOM 2485 C C . PRO A 1 311 ? -45.029 -23.174 90.661 1.00 55.06 311 PRO A C 1
ATOM 2487 O O . PRO A 1 311 ? -46.244 -23.184 90.474 1.00 55.06 311 PRO A O 1
ATOM 2490 N N . ILE A 1 312 ? -44.338 -24.267 90.976 1.00 60.69 312 ILE A N 1
ATOM 2491 C CA . ILE A 1 312 ? -44.979 -25.521 91.356 1.00 60.69 312 ILE A CA 1
ATOM 2492 C C . ILE A 1 312 ? -45.638 -25.243 92.707 1.00 60.69 312 ILE A C 1
ATOM 2494 O O . ILE A 1 312 ? -44.951 -25.203 93.729 1.00 60.69 312 ILE A O 1
ATOM 2498 N N . GLU A 1 313 ? -46.947 -24.994 92.710 1.00 53.72 313 GLU A N 1
ATOM 2499 C CA . GLU A 1 313 ? -47.718 -25.017 93.948 1.00 53.72 313 GLU A CA 1
ATOM 2500 C C . GLU A 1 313 ? -47.592 -26.420 94.559 1.00 53.72 313 GLU A C 1
ATOM 2502 O O . GLU A 1 313 ? -47.723 -27.421 93.841 1.00 53.72 313 GLU A O 1
ATOM 2507 N N . PRO A 1 314 ? -47.285 -26.532 95.863 1.00 51.97 314 PRO A N 1
ATOM 2508 C CA . PRO A 1 314 ? -47.218 -27.825 96.515 1.00 51.97 314 PRO A CA 1
ATOM 2509 C C . PRO A 1 314 ? -48.606 -28.461 96.458 1.00 51.97 314 PRO A C 1
ATOM 2511 O O . PRO A 1 314 ? -49.558 -27.949 97.041 1.00 51.97 314 PRO A O 1
ATOM 2514 N N . PHE A 1 315 ? -48.710 -29.588 95.752 1.00 55.16 315 PHE A N 1
ATOM 2515 C CA . PHE A 1 315 ? -49.879 -30.458 95.789 1.00 55.16 315 PHE A CA 1
ATOM 2516 C C . PHE A 1 315 ? -50.162 -30.838 97.250 1.00 55.16 315 PHE A C 1
ATOM 2518 O O . PHE A 1 315 ? -49.476 -31.679 97.834 1.00 55.16 315 PHE A O 1
ATOM 2525 N N . SER A 1 316 ? -51.162 -30.202 97.856 1.00 50.78 316 SER A N 1
ATOM 2526 C CA . SER A 1 316 ? -51.728 -30.621 99.130 1.00 50.78 316 SER A CA 1
ATOM 2527 C C . SER A 1 316 ? -52.596 -31.850 98.877 1.00 50.78 316 SER A C 1
ATOM 2529 O O . SER A 1 316 ? -53.650 -31.795 98.247 1.00 50.78 316 SER A O 1
ATOM 2531 N N . ILE A 1 317 ? -52.107 -32.999 99.339 1.00 56.69 317 ILE A N 1
ATOM 2532 C CA . ILE A 1 317 ? -52.854 -34.256 99.356 1.00 56.69 317 ILE A CA 1
ATOM 2533 C C . ILE A 1 317 ? -54.093 -34.034 100.244 1.00 56.69 317 ILE A C 1
ATOM 2535 O O . ILE A 1 317 ? -53.923 -33.671 101.412 1.00 56.69 317 ILE A O 1
ATOM 2539 N N . PRO A 1 318 ? -55.327 -34.230 99.746 1.00 47.28 318 PRO A N 1
ATOM 2540 C CA . PRO A 1 318 ? -56.509 -34.122 100.587 1.00 47.28 318 PRO A CA 1
ATOM 2541 C C . PRO A 1 318 ? -56.463 -35.212 101.661 1.00 47.28 318 PRO A C 1
ATOM 2543 O O . PRO A 1 318 ? -56.319 -36.399 101.362 1.00 47.28 318 PRO A O 1
ATOM 2546 N N . GLN A 1 319 ? -56.569 -34.799 102.924 1.00 52.31 319 GLN A N 1
ATOM 2547 C CA . GLN A 1 319 ? -56.748 -35.718 104.038 1.00 52.31 319 GLN A CA 1
ATOM 2548 C C . GLN A 1 319 ? -58.089 -36.440 103.868 1.00 52.31 319 GLN A C 1
ATOM 2550 O O . GLN A 1 319 ? -59.153 -35.826 103.922 1.00 52.31 319 GLN A O 1
ATOM 2555 N N . PHE A 1 320 ? -58.024 -37.754 103.660 1.00 48.78 320 PHE A N 1
ATOM 2556 C CA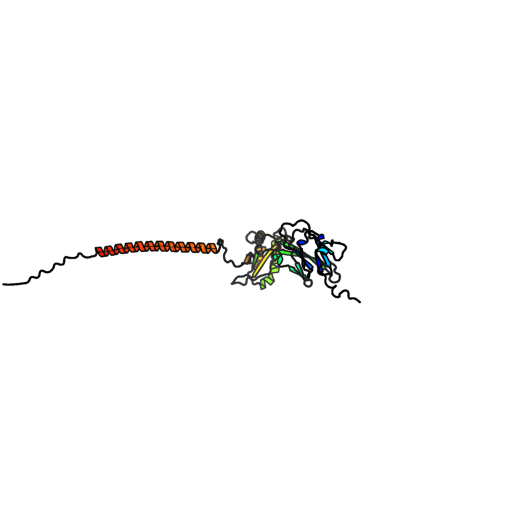 . PHE A 1 320 ? -59.170 -38.641 103.796 1.00 48.78 320 PHE A CA 1
ATOM 2557 C C . PHE A 1 320 ? -59.600 -38.660 105.266 1.00 48.78 320 PHE A C 1
ATOM 2559 O O . PHE A 1 320 ? -58.906 -39.206 106.123 1.00 48.78 320 PHE A O 1
ATOM 2566 N N . ILE A 1 321 ? -60.753 -38.059 105.547 1.00 55.75 321 ILE A N 1
ATOM 2567 C CA . ILE A 1 321 ? -61.524 -38.323 106.760 1.00 55.75 321 ILE A CA 1
ATOM 2568 C C . ILE A 1 321 ? -62.273 -39.633 106.499 1.00 55.75 321 ILE A C 1
ATOM 2570 O O . ILE A 1 321 ? -63.256 -39.641 105.762 1.00 55.75 321 ILE A O 1
ATOM 2574 N N . ASP A 1 322 ? -61.789 -40.740 107.068 1.00 52.38 322 ASP A N 1
ATOM 2575 C CA . ASP A 1 322 ? -62.572 -41.974 107.172 1.00 52.38 322 ASP A CA 1
ATOM 2576 C C . ASP A 1 322 ? -63.226 -42.041 108.557 1.00 52.38 322 ASP A C 1
ATOM 2578 O O . ASP A 1 322 ? -62.568 -42.126 109.599 1.00 52.38 322 ASP A O 1
ATOM 2582 N N . HIS A 1 323 ? -64.553 -41.959 10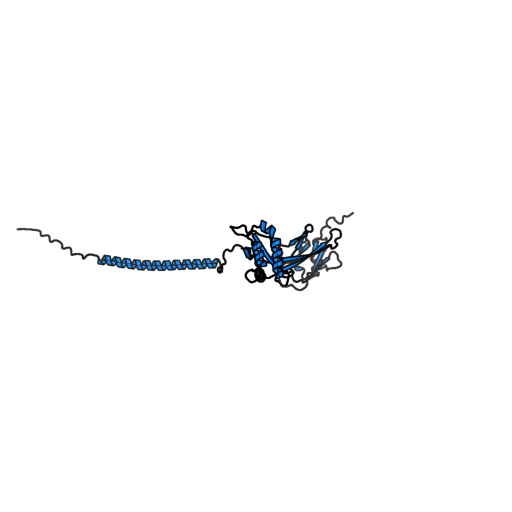8.542 1.00 55.41 323 HIS A N 1
ATOM 2583 C CA . HIS A 1 323 ? -65.432 -42.149 109.679 1.00 55.41 323 HIS A CA 1
ATOM 2584 C C . HIS A 1 323 ? -65.437 -43.623 110.108 1.00 55.41 323 HIS A C 1
ATOM 2586 O O . HIS A 1 323 ? -66.071 -44.464 109.469 1.00 55.41 323 HIS A O 1
ATOM 2592 N N . ARG A 1 324 ? -64.862 -43.934 111.277 1.00 52.34 324 ARG A N 1
ATOM 2593 C CA . ARG A 1 324 ? -65.205 -45.164 112.007 1.00 52.34 324 ARG A CA 1
ATOM 2594 C C . ARG A 1 324 ? -65.404 -44.960 113.508 1.00 52.34 324 ARG A C 1
ATOM 2596 O O . ARG A 1 324 ? -64.438 -44.826 114.244 1.00 52.34 324 ARG A O 1
ATOM 2603 N N . ARG A 1 325 ? -66.676 -45.175 113.878 1.00 47.28 325 ARG A N 1
ATOM 2604 C CA . ARG A 1 325 ? -67.218 -45.810 115.101 1.00 47.28 325 ARG A CA 1
ATOM 2605 C C . ARG A 1 325 ? -67.207 -44.947 116.369 1.00 47.28 325 ARG A C 1
ATOM 2607 O O . ARG A 1 325 ? -66.150 -44.524 116.808 1.00 47.28 325 ARG A O 1
ATOM 2614 N N . ILE A 1 326 ? -68.395 -44.481 116.781 1.00 45.06 326 ILE A N 1
ATOM 2615 C CA . ILE A 1 326 ? -69.409 -45.140 117.656 1.00 45.06 326 ILE A CA 1
ATOM 2616 C C . ILE A 1 326 ? -68.973 -45.060 119.112 1.00 45.06 326 ILE A C 1
ATOM 2618 O O . ILE A 1 326 ? -67.966 -45.720 119.444 1.00 45.06 326 ILE A O 1
#